Protein AF-A0A161I4M8-F1 (afdb_monomer_lite)

InterPro domains:
  IPR008414 Hemolysin BL-binding component [PF05791] (10-187)
  IPR052785 Enterotoxin complex component [PTHR38443] (1-274)

Foldseek 3Di:
DDDPVPDPDFPVVLVLQLVLLLLLLLQLLLQLLCQLVQFDQQDCVPPDLPPPVCLSVLLNVLSVLLNVLSVCVVPPLVVLSVVLVVLVVVLVVLCVVCVVVCVVCVVVVPPPSVVVSVVVSLVSLVVSLVSLVVSLVSLVVSLVSLVVSLVSLVVSLVSLLVSLVVVVFPQPVLLVLLLVQQVQSSSSPPPDPCRCVVSVFDWDFDDAPPSRTHTHGPVCCVVSVVSRVVSNDDDDPSNSSSSSSSSSSSSSVSNSVSSVVSSVSSVVSSVRSD

Organism: NCBI:txid64104

pLDDT: mean 93.23, std 7.7, range [52.56, 98.88]

Structure (mmCIF, N/CA/C/O backbone):
data_AF-A0A161I4M8-F1
#
_entry.id   AF-A0A161I4M8-F1
#
loop_
_atom_site.group_PDB
_atom_site.id
_atom_site.type_symbol
_atom_site.label_atom_id
_atom_site.label_alt_id
_atom_site.label_comp_id
_atom_site.label_asym_id
_atom_site.label_entity_id
_atom_site.label_seq_id
_atom_site.pdbx_PDB_ins_code
_atom_site.Cartn_x
_atom_site.Cartn_y
_atom_site.Cartn_z
_atom_site.occupancy
_atom_site.B_iso_or_equiv
_atom_site.auth_seq_id
_atom_site.auth_comp_id
_atom_site.auth_asym_id
_atom_site.auth_atom_id
_atom_site.pdbx_PDB_model_num
ATOM 1 N N . THR A 1 1 ? 27.946 17.865 -31.540 1.00 61.41 1 THR A N 1
ATOM 2 C CA . THR A 1 1 ? 27.955 18.188 -30.096 1.00 61.41 1 THR A CA 1
ATOM 3 C C . THR A 1 1 ? 27.104 17.161 -29.391 1.00 61.41 1 THR A C 1
ATOM 5 O O . THR A 1 1 ? 26.029 16.874 -29.893 1.00 61.41 1 THR A O 1
ATOM 8 N N . ASN A 1 2 ? 27.576 16.584 -28.285 1.00 75.19 2 ASN A N 1
ATOM 9 C CA . ASN A 1 2 ? 26.714 15.779 -27.420 1.00 75.19 2 ASN A CA 1
ATOM 10 C C . ASN A 1 2 ? 25.778 16.748 -26.674 1.00 75.19 2 ASN A C 1
ATOM 12 O O . ASN A 1 2 ? 26.267 17.589 -25.919 1.00 75.19 2 ASN A O 1
ATOM 16 N N . ASN A 1 3 ? 24.482 16.714 -26.985 1.00 81.50 3 ASN A N 1
ATOM 17 C CA . ASN A 1 3 ? 23.455 17.593 -26.424 1.00 81.50 3 ASN A CA 1
ATOM 18 C C . ASN A 1 3 ? 22.392 16.742 -25.710 1.00 81.50 3 ASN A C 1
ATOM 20 O O . ASN A 1 3 ? 22.175 15.593 -26.087 1.00 81.50 3 ASN A O 1
ATOM 24 N N . GLY A 1 4 ? 21.717 17.311 -24.708 1.00 75.75 4 GLY A N 1
ATOM 25 C CA . GLY A 1 4 ? 20.724 16.610 -23.886 1.00 75.75 4 GLY A CA 1
ATOM 26 C C . GLY A 1 4 ? 19.596 15.952 -24.689 1.00 75.75 4 GLY A C 1
ATOM 27 O O . GLY A 1 4 ? 19.142 14.881 -24.309 1.00 75.75 4 GLY A O 1
ATOM 28 N N . ASP A 1 5 ? 19.216 16.532 -25.832 1.00 81.12 5 ASP A N 1
ATOM 29 C CA . ASP A 1 5 ? 18.130 16.030 -26.692 1.00 81.12 5 ASP A CA 1
ATOM 30 C C . ASP A 1 5 ? 18.484 14.746 -27.464 1.00 81.12 5 ASP A C 1
ATOM 32 O O . ASP A 1 5 ? 17.610 14.099 -28.034 1.00 81.12 5 ASP A O 1
ATOM 36 N N . THR A 1 6 ? 19.769 14.381 -27.516 1.00 88.75 6 THR A N 1
ATOM 37 C CA . THR A 1 6 ? 20.265 13.167 -28.185 1.00 88.75 6 THR A CA 1
ATOM 38 C C . THR A 1 6 ? 21.076 12.287 -27.237 1.00 88.75 6 THR A C 1
ATOM 40 O O . THR A 1 6 ? 21.867 11.458 -27.688 1.00 88.75 6 THR A O 1
ATOM 43 N N . ALA A 1 7 ? 20.959 12.510 -25.928 1.00 90.56 7 ALA A N 1
ATOM 44 C CA . ALA A 1 7 ? 21.636 11.684 -24.946 1.00 90.56 7 ALA A CA 1
ATOM 45 C C . ALA A 1 7 ? 21.027 10.274 -24.955 1.00 90.56 7 ALA A C 1
ATOM 47 O O . ALA A 1 7 ? 19.811 10.116 -24.909 1.00 90.56 7 ALA A O 1
ATOM 48 N N . LEU A 1 8 ? 21.879 9.247 -24.973 1.00 91.00 8 LEU A N 1
ATOM 49 C CA . LEU A 1 8 ? 21.453 7.849 -24.801 1.00 91.00 8 LEU A CA 1
ATOM 50 C C . LEU A 1 8 ? 21.192 7.498 -23.326 1.00 91.00 8 LEU A C 1
ATOM 52 O O . LEU A 1 8 ? 20.726 6.407 -23.010 1.00 91.00 8 LEU A O 1
ATOM 56 N N . SER A 1 9 ? 21.518 8.419 -22.416 1.00 92.56 9 SER A N 1
ATOM 57 C CA . SER A 1 9 ? 21.366 8.257 -20.975 1.00 92.56 9 SER A CA 1
ATOM 58 C C . SER A 1 9 ? 20.057 8.860 -20.483 1.00 92.56 9 SER A C 1
ATOM 60 O O . SER A 1 9 ? 19.649 9.941 -20.908 1.00 92.56 9 SER A O 1
ATOM 62 N N . ALA A 1 10 ? 19.450 8.199 -19.501 1.00 93.75 10 ALA A N 1
ATOM 63 C CA . ALA A 1 10 ? 18.342 8.772 -18.758 1.00 93.75 10 ALA A CA 1
ATOM 64 C C . ALA A 1 10 ? 18.798 9.919 -17.838 1.00 93.75 10 ALA A C 1
ATOM 66 O O . ALA A 1 10 ? 19.984 10.073 -17.532 1.00 93.75 10 ALA A O 1
ATOM 67 N N . ASN A 1 11 ? 17.846 10.693 -17.309 1.00 94.25 11 ASN A N 1
ATOM 68 C CA . ASN A 1 11 ? 18.137 11.575 -16.182 1.00 94.25 11 ASN A CA 1
ATOM 69 C C . ASN A 1 11 ? 18.318 10.734 -14.906 1.00 94.25 11 ASN A C 1
ATOM 71 O O . ASN A 1 11 ? 17.355 10.445 -14.190 1.00 94.25 11 ASN A O 1
ATOM 75 N N . GLU A 1 12 ? 19.560 10.336 -14.636 1.00 93.38 12 GLU A N 1
ATOM 76 C CA . GLU A 1 12 ? 19.915 9.426 -13.542 1.00 93.38 12 GLU A CA 1
ATOM 77 C C . GLU A 1 12 ? 19.394 9.911 -12.182 1.00 93.38 12 GLU A C 1
ATOM 79 O O . GLU A 1 12 ? 18.791 9.140 -11.436 1.00 93.38 12 GLU A O 1
ATOM 84 N N . ALA A 1 13 ? 19.567 11.199 -11.869 1.00 91.88 13 ALA A N 1
ATOM 85 C CA . ALA A 1 13 ? 19.166 11.761 -10.582 1.00 91.88 13 ALA A CA 1
ATOM 86 C C . ALA A 1 13 ? 17.653 11.631 -10.347 1.00 91.88 13 ALA A C 1
ATOM 88 O O . ALA A 1 13 ? 17.227 11.147 -9.296 1.00 91.88 13 ALA A O 1
ATOM 89 N N . LYS A 1 14 ? 16.840 12.008 -11.342 1.00 92.25 14 LYS A N 1
ATOM 90 C CA . LYS A 1 14 ? 15.378 11.922 -11.237 1.00 92.25 14 LYS A CA 1
ATOM 91 C C . LYS A 1 14 ? 14.875 10.479 -11.271 1.00 92.25 14 LYS A C 1
ATOM 93 O O . LYS A 1 14 ? 13.951 10.146 -10.533 1.00 92.25 14 LYS A O 1
ATOM 98 N N . MET A 1 15 ? 15.495 9.605 -12.067 1.00 93.38 15 MET A N 1
ATOM 99 C CA . MET A 1 15 ? 15.157 8.176 -12.069 1.00 93.38 15 MET A CA 1
ATOM 100 C C . MET A 1 15 ? 15.466 7.521 -10.725 1.00 93.38 15 MET A C 1
ATOM 102 O O . MET A 1 15 ? 14.629 6.804 -10.179 1.00 93.38 15 MET A O 1
ATOM 106 N N . LYS A 1 16 ? 16.628 7.818 -10.138 1.00 91.81 16 LYS A N 1
ATOM 107 C CA . LYS A 1 16 ? 17.004 7.332 -8.809 1.00 91.81 16 LYS A CA 1
ATOM 108 C C . LYS A 1 16 ? 16.022 7.796 -7.735 1.00 91.81 16 LYS A C 1
ATOM 110 O O . LYS A 1 16 ? 15.623 6.990 -6.897 1.00 91.81 16 LYS A O 1
ATOM 115 N N . GLU A 1 17 ? 15.597 9.058 -7.777 1.00 90.38 17 GLU A N 1
ATOM 116 C CA . GLU A 1 17 ? 14.573 9.585 -6.870 1.00 90.38 17 GLU A CA 1
ATOM 117 C C . GLU A 1 17 ? 13.230 8.853 -7.041 1.00 90.38 17 GLU A C 1
ATOM 119 O O . GLU A 1 17 ? 12.621 8.432 -6.054 1.00 90.38 17 GLU A O 1
ATOM 124 N N . ALA A 1 18 ? 12.782 8.640 -8.283 1.00 91.69 18 ALA A N 1
ATOM 125 C CA . ALA A 1 18 ? 11.544 7.915 -8.570 1.00 91.69 18 ALA A CA 1
ATOM 126 C C . ALA A 1 18 ? 11.592 6.469 -8.041 1.00 91.69 18 ALA A C 1
ATOM 128 O O . ALA A 1 18 ? 10.632 6.003 -7.426 1.00 91.69 18 ALA A O 1
ATOM 129 N N . LEU A 1 19 ? 12.726 5.778 -8.200 1.00 92.06 19 LEU A N 1
ATOM 130 C CA . LEU A 1 19 ? 12.939 4.424 -7.677 1.00 92.06 19 LEU A CA 1
ATOM 131 C C . LEU A 1 19 ? 12.931 4.378 -6.141 1.00 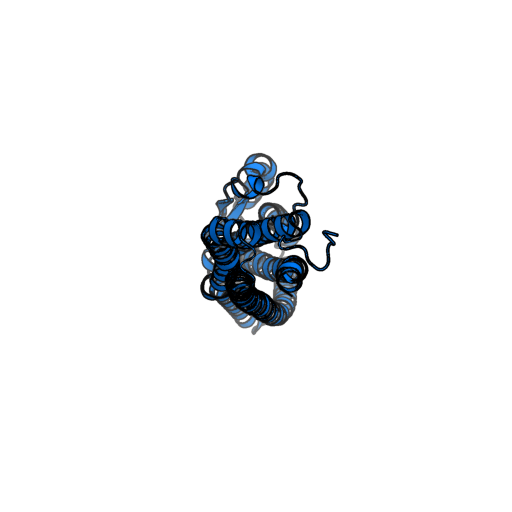92.06 19 LEU A C 1
ATOM 133 O O . LEU A 1 19 ? 12.355 3.466 -5.545 1.00 92.06 19 LEU A O 1
ATOM 137 N N . GLN A 1 20 ? 13.534 5.367 -5.479 1.00 89.88 20 GLN A N 1
ATOM 138 C CA . GLN A 1 20 ? 13.499 5.472 -4.016 1.00 89.88 20 GLN A CA 1
ATOM 139 C C . GLN A 1 20 ? 12.064 5.657 -3.509 1.00 89.88 20 GLN A C 1
ATOM 141 O O . GLN A 1 20 ? 11.637 4.952 -2.589 1.00 89.88 20 GLN A O 1
ATOM 146 N N . LYS A 1 21 ? 11.292 6.542 -4.152 1.00 90.00 21 LYS A N 1
ATOM 147 C CA . LYS A 1 21 ? 9.872 6.753 -3.834 1.00 90.00 21 LYS A CA 1
ATOM 148 C C . LYS A 1 21 ? 9.030 5.505 -4.102 1.00 90.00 21 LYS A C 1
ATOM 150 O O . LYS A 1 21 ? 8.193 5.168 -3.268 1.00 90.00 21 LYS A O 1
ATOM 155 N N . ALA A 1 22 ? 9.297 4.768 -5.184 1.00 91.75 22 ALA A N 1
ATOM 156 C CA . ALA A 1 22 ? 8.648 3.486 -5.472 1.00 91.75 22 ALA A CA 1
ATOM 157 C C . ALA A 1 22 ? 8.846 2.468 -4.335 1.00 91.75 22 ALA A C 1
ATOM 159 O O . ALA A 1 22 ? 7.894 1.813 -3.906 1.00 91.75 22 ALA A O 1
ATOM 160 N N . GLY A 1 23 ? 10.070 2.365 -3.805 1.00 90.62 23 GLY A N 1
ATOM 161 C CA . GLY A 1 23 ? 10.382 1.485 -2.676 1.00 90.62 23 GLY A CA 1
ATOM 162 C C . GLY A 1 23 ? 9.649 1.885 -1.391 1.00 90.62 23 GLY A C 1
ATOM 163 O O . GLY A 1 23 ? 9.009 1.047 -0.751 1.00 90.62 23 GLY A O 1
ATOM 164 N N . LEU A 1 24 ? 9.691 3.173 -1.030 1.00 89.94 24 LEU A N 1
ATOM 165 C CA . LEU A 1 24 ? 8.976 3.733 0.130 1.00 89.94 24 LEU A CA 1
ATOM 166 C C . LEU A 1 24 ? 7.465 3.495 0.053 1.00 89.94 24 LEU A C 1
ATOM 168 O O . LEU A 1 24 ? 6.840 3.080 1.038 1.00 89.94 24 LEU A O 1
ATOM 172 N N . PHE A 1 25 ? 6.899 3.712 -1.130 1.00 92.81 25 PHE A N 1
ATOM 173 C CA . PHE A 1 25 ? 5.508 3.430 -1.441 1.00 92.81 25 PHE A CA 1
ATOM 174 C C . PHE A 1 25 ? 5.174 1.951 -1.227 1.00 92.81 25 PHE A C 1
ATOM 176 O O . PHE A 1 25 ? 4.320 1.634 -0.397 1.00 92.81 25 PHE A O 1
ATOM 183 N N . ALA A 1 26 ? 5.895 1.039 -1.885 1.00 94.50 26 ALA A N 1
ATOM 184 C CA . ALA A 1 26 ? 5.629 -0.395 -1.793 1.00 94.50 26 ALA A CA 1
ATOM 185 C C . ALA A 1 26 ? 5.732 -0.921 -0.353 1.00 94.50 26 ALA A C 1
ATOM 187 O O . ALA A 1 26 ? 4.909 -1.727 0.085 1.00 94.50 26 ALA A O 1
ATOM 188 N N . LYS A 1 27 ? 6.713 -0.432 0.416 1.00 93.06 27 LYS A N 1
ATOM 189 C CA . LYS A 1 27 ? 6.878 -0.792 1.828 1.00 93.06 27 LYS A CA 1
ATOM 190 C C . LYS A 1 27 ? 5.694 -0.351 2.688 1.00 93.06 27 LYS A C 1
ATOM 192 O O . LYS A 1 27 ? 5.213 -1.147 3.494 1.00 93.06 27 LYS A O 1
ATOM 197 N N . SER A 1 28 ? 5.220 0.881 2.502 1.00 93.19 28 SER A N 1
ATOM 198 C CA . SER A 1 28 ? 4.059 1.409 3.232 1.00 93.19 28 SER A CA 1
ATOM 199 C C . SER A 1 28 ? 2.795 0.621 2.878 1.00 93.19 28 SER A C 1
ATOM 201 O O . SER A 1 28 ? 2.108 0.116 3.762 1.00 93.19 28 SER A O 1
ATOM 203 N N . MET A 1 29 ? 2.544 0.410 1.582 1.00 96.75 29 MET A N 1
ATOM 204 C CA . MET A 1 29 ? 1.377 -0.334 1.096 1.00 96.75 29 MET A CA 1
ATOM 205 C C . MET A 1 29 ? 1.338 -1.779 1.606 1.00 96.75 29 MET A C 1
ATOM 207 O O . MET A 1 29 ? 0.281 -2.260 2.007 1.00 96.75 29 MET A O 1
ATOM 211 N N . ASN A 1 30 ? 2.488 -2.460 1.672 1.00 96.19 30 ASN A N 1
ATOM 212 C CA . ASN A 1 30 ? 2.570 -3.806 2.244 1.00 96.19 30 ASN A CA 1
ATOM 213 C C . ASN A 1 30 ? 2.227 -3.825 3.742 1.00 96.19 30 ASN A C 1
ATOM 215 O O . ASN A 1 30 ? 1.576 -4.761 4.204 1.00 96.19 30 ASN A O 1
ATOM 219 N N . ALA A 1 31 ? 2.637 -2.805 4.503 1.00 95.81 31 ALA A N 1
ATOM 220 C CA . ALA A 1 31 ? 2.296 -2.693 5.920 1.00 95.81 31 ALA A CA 1
ATOM 221 C C . ALA A 1 31 ? 0.788 -2.492 6.119 1.00 95.81 31 ALA A C 1
ATOM 223 O O . ALA A 1 31 ? 0.174 -3.185 6.935 1.00 95.81 31 ALA A O 1
ATOM 224 N N . TYR A 1 32 ? 0.188 -1.591 5.337 1.00 97.69 32 TYR A N 1
ATOM 225 C CA . TYR A 1 32 ? -1.248 -1.328 5.377 1.00 97.69 32 TYR A CA 1
ATOM 226 C C . TYR A 1 32 ? -2.063 -2.554 4.959 1.00 97.69 32 TYR A C 1
ATOM 228 O O . TYR A 1 32 ? -2.991 -2.942 5.671 1.00 97.69 32 TYR A O 1
ATOM 236 N N . SER A 1 33 ? -1.670 -3.221 3.866 1.00 98.50 33 SER A N 1
ATOM 237 C CA . SER A 1 33 ? -2.314 -4.455 3.406 1.00 98.50 33 SER A CA 1
ATOM 238 C C . SER A 1 33 ? -2.258 -5.550 4.471 1.00 98.50 33 SER A C 1
ATOM 240 O O . SER A 1 33 ? -3.284 -6.129 4.836 1.00 98.50 33 SER A O 1
ATOM 242 N N . TYR A 1 34 ? -1.072 -5.775 5.051 1.00 97.88 34 TYR A N 1
ATOM 243 C CA . TYR A 1 34 ? -0.886 -6.751 6.120 1.00 97.88 34 TYR A CA 1
ATOM 244 C C . TYR A 1 34 ? -1.846 -6.497 7.287 1.00 97.88 34 TYR A C 1
ATOM 246 O O . TYR A 1 34 ? -2.519 -7.422 7.742 1.00 97.88 34 TYR A O 1
ATOM 254 N N . MET A 1 35 ? -1.956 -5.249 7.748 1.00 97.94 35 MET A N 1
ATOM 255 C CA . MET A 1 35 ? -2.862 -4.905 8.843 1.00 97.94 35 MET A CA 1
ATOM 256 C C . MET A 1 35 ? -4.335 -5.063 8.454 1.00 97.94 35 MET A C 1
ATOM 258 O O . MET A 1 35 ? -5.096 -5.615 9.244 1.00 97.94 35 MET A O 1
ATOM 262 N N . LEU A 1 36 ? -4.755 -4.654 7.257 1.00 98.56 36 LEU A N 1
ATOM 263 C CA . LEU A 1 36 ? -6.143 -4.823 6.808 1.00 98.56 36 LEU A CA 1
ATOM 264 C C . LEU A 1 36 ? -6.565 -6.297 6.757 1.00 98.56 36 LEU A C 1
ATOM 266 O O . LEU A 1 36 ? -7.672 -6.645 7.172 1.00 98.56 36 LEU A O 1
ATOM 270 N N . ILE A 1 37 ? -5.669 -7.166 6.286 1.00 98.25 37 ILE A N 1
ATOM 271 C CA . ILE A 1 37 ? -5.926 -8.603 6.143 1.00 98.25 37 ILE A CA 1
ATOM 272 C C . ILE A 1 37 ? -5.868 -9.327 7.493 1.00 98.25 37 ILE A C 1
ATOM 274 O O . ILE A 1 37 ? -6.642 -10.254 7.723 1.00 98.25 37 ILE A O 1
ATOM 278 N N . LYS A 1 38 ? -4.938 -8.951 8.379 1.00 97.56 38 LYS A N 1
ATOM 279 C CA . LYS A 1 38 ? -4.678 -9.688 9.627 1.00 97.56 38 LYS A CA 1
ATOM 280 C C . LYS A 1 38 ? -5.507 -9.237 10.819 1.00 97.56 38 LYS A C 1
ATOM 282 O O . LYS A 1 38 ? -5.587 -9.988 11.788 1.00 97.56 38 LYS A O 1
ATOM 287 N N . ASN A 1 39 ? -6.090 -8.042 10.779 1.00 98.12 39 ASN A N 1
ATOM 288 C CA . ASN A 1 39 ? -6.930 -7.579 11.876 1.00 98.12 39 ASN A CA 1
ATOM 289 C C . ASN A 1 39 ? -8.293 -8.290 11.905 1.00 98.12 39 ASN A C 1
ATOM 291 O O . ASN A 1 39 ? -8.797 -8.664 10.841 1.00 98.12 39 ASN A O 1
ATOM 295 N N . PRO A 1 40 ? -8.899 -8.451 13.098 1.00 97.88 40 PRO A N 1
ATOM 296 C CA . PRO A 1 40 ? -10.163 -9.161 13.275 1.00 97.88 40 PRO A CA 1
ATOM 297 C C . PRO A 1 40 ? -11.310 -8.585 12.450 1.00 97.88 40 PRO A C 1
ATOM 299 O O . PRO A 1 40 ? -11.330 -7.394 12.133 1.00 97.88 40 PRO A O 1
ATOM 302 N N . ASP A 1 41 ? -12.301 -9.424 12.159 1.00 98.06 41 ASP A N 1
ATOM 303 C CA . ASP A 1 41 ? -13.588 -8.960 11.645 1.00 98.06 41 ASP A CA 1
ATOM 304 C C . ASP A 1 41 ? -14.267 -8.079 12.689 1.00 98.06 41 ASP A C 1
ATOM 306 O O . ASP A 1 41 ? -14.280 -8.395 13.883 1.00 98.06 41 ASP A O 1
ATOM 310 N N . VAL A 1 42 ? -14.831 -6.962 12.241 1.00 96.94 42 VAL A N 1
ATOM 311 C CA . VAL A 1 42 ? -15.608 -6.101 13.124 1.00 96.94 42 VAL A CA 1
ATOM 312 C C . VAL A 1 42 ? -16.843 -6.866 13.617 1.00 96.94 42 VAL A C 1
ATOM 314 O O . VAL A 1 42 ? -17.562 -7.484 12.830 1.00 96.94 42 VAL A O 1
ATOM 317 N N . ASN A 1 43 ? -17.095 -6.833 14.925 1.00 94.75 43 ASN A N 1
ATOM 318 C CA . ASN A 1 43 ? -18.236 -7.509 15.536 1.00 94.75 43 ASN A CA 1
ATOM 319 C C . ASN A 1 43 ? -19.010 -6.535 16.431 1.00 94.75 43 ASN A C 1
ATOM 321 O O . ASN A 1 43 ? -18.440 -5.920 17.328 1.00 94.75 43 ASN A O 1
ATOM 325 N N . PHE A 1 44 ? -20.313 -6.420 16.177 1.00 95.94 44 PHE A N 1
ATOM 326 C CA . PHE A 1 44 ? -21.233 -5.549 16.908 1.00 95.94 44 PHE A CA 1
ATOM 327 C C . PHE A 1 44 ? -22.057 -6.282 17.978 1.00 95.94 44 PHE A C 1
ATOM 329 O O . PHE A 1 44 ? -22.987 -5.711 18.549 1.00 95.94 44 PHE A O 1
ATOM 336 N N . GLU A 1 45 ? -21.738 -7.542 18.268 1.00 91.12 45 GLU A N 1
ATOM 337 C CA . GLU A 1 45 ? -22.364 -8.293 19.351 1.00 91.12 45 GLU A CA 1
ATOM 338 C C . GLU A 1 45 ? -22.187 -7.571 20.698 1.00 91.12 45 GLU A C 1
ATOM 340 O O . GLU A 1 45 ? -21.087 -7.174 21.079 1.00 91.12 45 GLU A O 1
ATOM 345 N N . GLY A 1 46 ? -23.298 -7.355 21.408 1.00 88.25 46 GLY A N 1
ATOM 346 C CA . GLY A 1 46 ? -23.310 -6.628 22.681 1.00 88.25 46 GLY A CA 1
ATOM 347 C C . GLY A 1 46 ? -23.135 -5.106 22.572 1.00 88.25 46 GLY A C 1
ATOM 348 O O . GLY A 1 46 ? -23.088 -4.439 23.604 1.00 88.25 46 GLY A O 1
ATOM 349 N N . ILE A 1 47 ? -23.069 -4.536 21.362 1.00 93.56 47 ILE A N 1
ATOM 350 C CA . ILE A 1 47 ? -22.931 -3.089 21.149 1.00 93.56 47 ILE A CA 1
ATOM 351 C C . ILE A 1 47 ? -24.302 -2.433 21.014 1.00 93.56 47 ILE A C 1
ATOM 353 O O . ILE A 1 47 ? -25.060 -2.707 20.083 1.00 93.56 47 ILE A O 1
ATOM 357 N N . THR A 1 48 ? -24.603 -1.482 21.894 1.00 93.56 48 THR A N 1
ATOM 358 C CA . THR A 1 48 ? -25.767 -0.608 21.723 1.00 93.56 48 THR A CA 1
ATOM 359 C C . THR A 1 48 ? -25.466 0.438 20.650 1.00 93.56 48 THR A C 1
ATOM 361 O O . THR A 1 48 ? -24.474 1.153 20.740 1.00 93.56 48 THR A O 1
ATOM 364 N N . ILE A 1 49 ? -26.331 0.569 19.643 1.00 95.19 49 ILE A N 1
ATOM 365 C CA . ILE A 1 49 ? -26.126 1.479 18.497 1.00 95.19 49 ILE A CA 1
ATOM 366 C C . ILE A 1 49 ? -27.128 2.655 18.493 1.00 95.19 49 ILE A C 1
ATOM 368 O O . ILE A 1 49 ? -27.284 3.365 17.510 1.00 95.19 49 ILE A O 1
ATOM 372 N N . ASN A 1 50 ? -27.810 2.916 19.614 1.00 91.88 50 ASN A N 1
ATOM 373 C CA . ASN A 1 50 ? -28.665 4.100 19.818 1.00 91.88 50 ASN A CA 1
ATOM 374 C C . ASN A 1 50 ? -29.670 4.382 18.670 1.00 91.88 50 ASN A C 1
ATOM 376 O O . ASN A 1 50 ? -29.935 5.537 18.349 1.00 91.88 50 ASN A O 1
ATOM 380 N N . GLY A 1 51 ? -30.220 3.336 18.039 1.00 91.69 51 GLY A N 1
ATOM 381 C CA . GLY A 1 51 ? -31.207 3.451 16.954 1.00 91.69 51 GLY A CA 1
ATOM 382 C C . GLY A 1 51 ? -30.645 3.484 15.524 1.00 91.69 51 GLY A C 1
ATOM 383 O O . GLY A 1 51 ? -31.425 3.362 14.584 1.00 91.69 51 GLY A O 1
ATOM 384 N N . TYR A 1 52 ? -29.323 3.556 15.331 1.00 96.19 52 TYR A N 1
ATOM 385 C CA . TYR A 1 52 ? -28.671 3.536 14.007 1.00 96.19 52 TYR A CA 1
ATOM 386 C C . TYR A 1 52 ? -28.489 2.105 13.467 1.00 96.19 52 TYR A C 1
ATOM 388 O O . TYR A 1 52 ? -27.376 1.642 13.233 1.00 96.19 52 TYR A O 1
ATOM 396 N N . VAL A 1 53 ? -29.587 1.359 13.339 1.00 95.31 53 VAL A N 1
ATOM 397 C CA . VAL A 1 53 ? -29.589 -0.105 13.115 1.00 95.31 53 VAL A CA 1
ATOM 398 C C . VAL A 1 53 ? -28.850 -0.580 11.858 1.00 95.31 53 VAL A C 1
ATOM 400 O O . VAL A 1 53 ? -28.479 -1.747 11.770 1.00 95.31 53 VAL A O 1
ATOM 403 N N . ASP A 1 54 ? -28.620 0.303 10.892 1.00 97.44 54 ASP A N 1
ATOM 404 C CA . ASP A 1 54 ? -27.907 0.026 9.648 1.00 97.44 54 ASP A CA 1
ATOM 405 C C . ASP A 1 54 ? -26.388 0.255 9.740 1.00 97.44 54 ASP A C 1
ATOM 407 O O . ASP A 1 54 ? -25.635 -0.313 8.945 1.00 97.44 54 ASP A O 1
ATOM 411 N N . LEU A 1 55 ? -25.918 1.027 10.726 1.00 98.31 55 LEU A N 1
ATOM 412 C CA . LEU A 1 55 ? -24.500 1.339 10.920 1.00 98.31 55 LEU A CA 1
ATOM 413 C C . LEU A 1 55 ? -23.602 0.091 11.050 1.00 98.31 55 LEU A C 1
ATOM 415 O O . LEU A 1 55 ? -22.557 0.069 10.396 1.00 98.31 55 LEU A O 1
ATOM 419 N N . PRO A 1 56 ? -23.974 -0.970 11.800 1.00 98.38 56 PRO A N 1
ATOM 420 C CA . PRO A 1 56 ? -23.168 -2.187 11.882 1.00 98.38 56 PRO A CA 1
ATOM 421 C C . PRO A 1 56 ? -22.908 -2.823 10.517 1.00 98.38 56 PRO A C 1
ATOM 423 O O . PRO A 1 56 ? -21.773 -3.167 10.193 1.00 98.38 56 PRO A O 1
ATOM 426 N N . GLY A 1 57 ? -23.952 -2.931 9.688 1.00 98.31 57 GLY A N 1
ATOM 427 C CA . GLY A 1 57 ? -23.847 -3.502 8.347 1.00 98.31 57 GLY A CA 1
ATOM 428 C C . GLY A 1 57 ? -22.948 -2.671 7.434 1.00 98.31 57 GLY A C 1
ATOM 429 O O . GLY A 1 57 ? -22.140 -3.233 6.695 1.00 98.31 57 GLY A O 1
ATOM 430 N N . ARG A 1 58 ? -23.036 -1.338 7.533 1.00 98.62 58 ARG A N 1
ATOM 431 C CA . ARG A 1 58 ? -22.180 -0.416 6.775 1.00 98.62 58 ARG A CA 1
ATOM 432 C C . ARG A 1 58 ? -20.708 -0.557 7.162 1.00 98.62 58 ARG A C 1
ATOM 434 O O . ARG A 1 58 ? -19.894 -0.787 6.283 1.00 98.62 58 ARG A O 1
ATOM 441 N N . ILE A 1 59 ? -20.378 -0.549 8.455 1.00 98.75 59 ILE A N 1
ATOM 442 C CA . ILE A 1 59 ? -18.988 -0.689 8.932 1.00 98.75 59 ILE A CA 1
ATOM 443 C C . ILE A 1 59 ? -18.391 -2.061 8.570 1.00 98.75 59 ILE A C 1
ATOM 445 O O . ILE A 1 59 ? -17.224 -2.151 8.186 1.00 98.75 59 ILE A O 1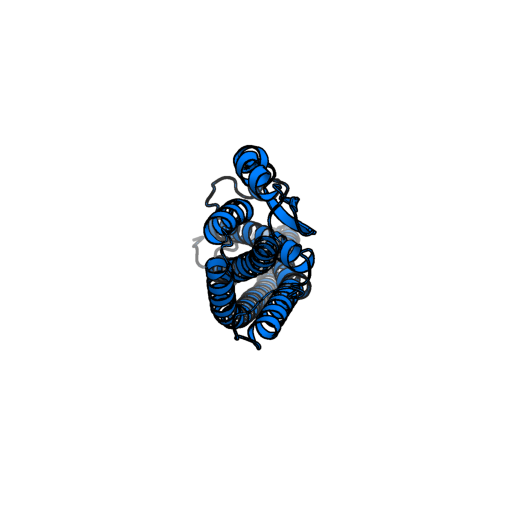
ATOM 449 N N . VAL A 1 60 ? -19.180 -3.141 8.651 1.00 98.69 60 VAL A N 1
ATOM 450 C CA . VAL A 1 60 ? -18.754 -4.470 8.172 1.00 98.69 60 VAL A CA 1
ATOM 451 C C . VAL A 1 60 ? -18.426 -4.424 6.678 1.00 98.69 60 VAL A C 1
ATOM 453 O O . VAL A 1 60 ? -17.427 -5.001 6.245 1.00 98.69 60 VAL A O 1
ATOM 456 N N . GLN A 1 61 ? -19.254 -3.748 5.879 1.00 98.75 61 GLN A N 1
ATOM 457 C CA . GLN A 1 61 ? -19.011 -3.605 4.448 1.00 98.75 61 GLN A CA 1
ATOM 458 C C . GLN A 1 61 ? -17.794 -2.721 4.158 1.00 98.75 61 GLN A C 1
ATOM 460 O O . GLN A 1 61 ? -16.984 -3.085 3.310 1.00 98.75 61 GLN A O 1
ATOM 465 N N . ASP A 1 62 ? -17.607 -1.634 4.904 1.00 98.88 62 ASP A N 1
ATOM 466 C CA . ASP A 1 62 ? -16.441 -0.760 4.791 1.00 98.88 62 ASP A CA 1
ATOM 467 C C . ASP A 1 62 ? -15.137 -1.544 5.027 1.00 98.88 62 ASP A C 1
ATOM 469 O O . ASP A 1 62 ? -14.183 -1.440 4.251 1.00 98.88 62 ASP A O 1
ATOM 473 N N . GLN A 1 63 ? -15.106 -2.412 6.047 1.00 98.75 63 GLN A N 1
ATOM 474 C CA . GLN A 1 63 ? -13.958 -3.285 6.307 1.00 98.75 63 GLN A CA 1
ATOM 475 C C . GLN A 1 63 ? -13.719 -4.288 5.165 1.00 98.75 63 GLN A C 1
ATOM 477 O O . GLN A 1 63 ? -12.571 -4.532 4.781 1.00 98.75 63 GLN A O 1
ATOM 482 N N . LYS A 1 64 ? -14.785 -4.876 4.607 1.00 98.81 64 LYS A N 1
ATOM 483 C CA . LYS A 1 64 ? -14.683 -5.788 3.454 1.00 98.81 64 LYS A CA 1
ATOM 484 C C . LYS A 1 64 ? -14.130 -5.075 2.222 1.00 98.81 64 LYS A C 1
ATOM 486 O O . LYS A 1 64 ? -13.235 -5.621 1.579 1.00 98.81 64 LYS A O 1
ATOM 491 N N . ASN A 1 65 ? -14.605 -3.864 1.935 1.00 98.81 65 ASN A N 1
ATOM 492 C CA . ASN A 1 65 ? -14.106 -3.042 0.833 1.00 98.81 65 ASN A CA 1
ATOM 493 C C . ASN A 1 65 ? -12.617 -2.732 1.033 1.00 98.81 65 ASN A C 1
ATOM 495 O O . ASN A 1 65 ? -11.807 -2.992 0.145 1.00 98.81 65 ASN A O 1
ATOM 499 N N . ALA A 1 66 ? -12.222 -2.294 2.233 1.00 98.75 66 ALA A N 1
ATOM 500 C CA . ALA A 1 66 ? -10.823 -2.017 2.556 1.00 98.75 66 ALA A CA 1
ATOM 501 C C . ALA A 1 66 ? -9.907 -3.239 2.337 1.00 98.75 66 ALA A C 1
ATOM 503 O O . ALA A 1 66 ? -8.827 -3.119 1.758 1.00 98.75 66 ALA A O 1
ATOM 504 N N . ARG A 1 67 ? -10.349 -4.439 2.734 1.00 98.81 67 ARG A N 1
ATOM 505 C CA . ARG A 1 67 ? -9.609 -5.687 2.477 1.00 98.81 67 ARG A CA 1
ATOM 506 C C . ARG A 1 67 ? -9.549 -6.054 0.997 1.00 98.81 67 ARG A C 1
ATOM 508 O O . ARG A 1 67 ? -8.510 -6.524 0.542 1.00 98.81 67 ARG A O 1
ATOM 515 N N . ALA A 1 68 ? -10.617 -5.834 0.236 1.00 98.75 68 ALA A N 1
ATOM 516 C CA . ALA A 1 68 ? -10.607 -6.070 -1.207 1.00 98.75 68 ALA A CA 1
ATOM 517 C C . ALA A 1 68 ? -9.585 -5.163 -1.921 1.00 98.75 68 ALA A C 1
ATOM 519 O O . ALA A 1 68 ? -8.850 -5.620 -2.801 1.00 98.75 68 ALA A O 1
ATOM 520 N N . HIS A 1 69 ? -9.461 -3.908 -1.485 1.00 98.75 69 HIS A N 1
ATOM 521 C CA . HIS A 1 69 ? -8.444 -2.978 -1.986 1.00 98.75 69 HIS A CA 1
ATOM 522 C C . HIS A 1 69 ? -7.021 -3.413 -1.629 1.00 98.75 69 HIS A C 1
ATOM 524 O O . HIS A 1 69 ? -6.136 -3.381 -2.483 1.00 98.75 69 HIS A O 1
ATOM 530 N N . ALA A 1 70 ? -6.805 -3.900 -0.405 1.00 98.62 70 ALA A N 1
ATOM 531 C CA . ALA A 1 70 ? -5.536 -4.493 0.022 1.00 98.62 70 ALA A CA 1
ATOM 532 C C . ALA A 1 70 ? -5.130 -5.699 -0.849 1.00 98.62 70 ALA A C 1
ATOM 534 O O . ALA A 1 70 ? -3.992 -5.792 -1.309 1.00 98.62 70 ALA A O 1
ATOM 535 N N . VAL A 1 71 ? -6.082 -6.582 -1.166 1.00 98.62 71 VAL A N 1
ATOM 536 C CA . VAL A 1 71 ? -5.853 -7.718 -2.074 1.00 98.62 71 VAL A CA 1
ATOM 537 C C . VAL A 1 71 ? -5.550 -7.249 -3.500 1.00 98.62 71 VAL A C 1
ATOM 539 O O . VAL A 1 71 ? -4.673 -7.813 -4.157 1.00 98.62 71 VAL A O 1
ATOM 542 N N . THR A 1 72 ? -6.230 -6.207 -3.982 1.00 98.62 72 THR A N 1
ATOM 543 C CA . THR A 1 72 ? -5.970 -5.614 -5.306 1.00 98.62 72 THR A CA 1
ATOM 544 C C . THR A 1 72 ? -4.552 -5.049 -5.385 1.00 98.62 72 THR A C 1
ATOM 546 O O . THR A 1 72 ? -3.836 -5.311 -6.354 1.00 98.62 72 THR A O 1
ATOM 549 N N . TRP A 1 73 ? -4.098 -4.358 -4.334 1.00 98.50 73 TRP A N 1
ATOM 550 C CA . TRP A 1 73 ? -2.695 -3.972 -4.196 1.00 98.50 73 TRP A CA 1
ATOM 551 C C . TRP A 1 73 ? -1.771 -5.193 -4.289 1.00 98.50 73 TRP A C 1
ATOM 553 O O . TRP A 1 73 ? -0.884 -5.232 -5.141 1.00 98.50 73 TRP A O 1
ATOM 563 N N . ASP A 1 74 ? -1.996 -6.205 -3.450 1.00 98.12 74 ASP A N 1
ATOM 564 C CA . ASP A 1 74 ? -1.067 -7.325 -3.301 1.00 98.12 74 ASP A CA 1
ATOM 565 C C . ASP A 1 74 ? -0.945 -8.218 -4.532 1.00 98.12 74 ASP A C 1
ATOM 567 O O . ASP A 1 74 ? 0.124 -8.790 -4.760 1.00 98.12 74 ASP A O 1
ATOM 571 N N . THR A 1 75 ? -2.023 -8.360 -5.299 1.00 97.44 75 THR A N 1
ATOM 572 C CA . THR A 1 75 ? -2.107 -9.332 -6.398 1.00 97.44 75 THR A CA 1
ATOM 573 C C . THR A 1 75 ? -1.995 -8.704 -7.782 1.00 97.44 75 THR A C 1
ATOM 575 O O . THR A 1 75 ? -1.604 -9.399 -8.718 1.00 97.44 75 THR A O 1
ATOM 578 N N . GLN A 1 76 ? -2.300 -7.410 -7.924 1.00 97.12 76 GLN A N 1
ATOM 579 C CA . GLN A 1 76 ? -2.336 -6.733 -9.224 1.00 97.12 76 GLN A CA 1
ATOM 580 C C . GLN A 1 76 ? -1.348 -5.568 -9.272 1.00 97.12 76 GLN A C 1
ATOM 582 O O . GLN A 1 76 ? -0.339 -5.647 -9.970 1.00 97.12 76 GLN A O 1
ATOM 587 N N . VAL A 1 77 ? -1.581 -4.511 -8.489 1.00 98.19 77 VAL A N 1
ATOM 588 C CA . VAL A 1 77 ? -0.799 -3.264 -8.598 1.00 98.19 77 VAL A CA 1
ATOM 589 C C . VAL A 1 77 ? 0.667 -3.480 -8.222 1.00 98.19 77 VAL A C 1
ATOM 591 O O . VAL A 1 77 ? 1.560 -3.001 -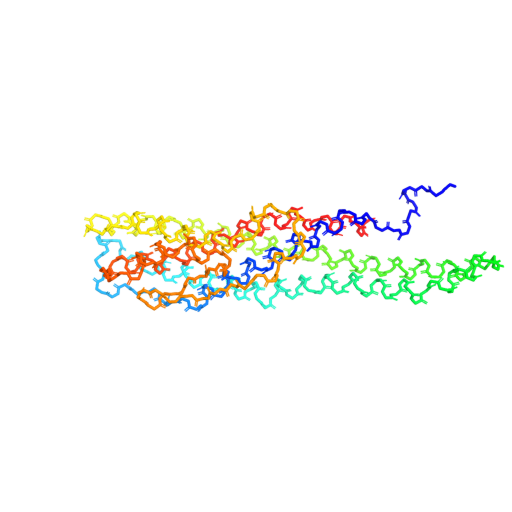8.918 1.00 98.19 77 VAL A O 1
ATOM 594 N N . LYS A 1 78 ? 0.941 -4.261 -7.171 1.00 97.75 78 LYS A N 1
ATOM 595 C CA . LYS A 1 78 ? 2.310 -4.612 -6.775 1.00 97.75 78 LYS A CA 1
ATOM 596 C C . LYS A 1 78 ? 3.048 -5.370 -7.878 1.00 97.75 78 LYS A C 1
ATOM 598 O O . LYS A 1 78 ? 4.229 -5.121 -8.087 1.00 97.75 78 LYS A O 1
ATOM 603 N N . LYS A 1 79 ? 2.361 -6.266 -8.595 1.00 96.94 79 LYS A N 1
ATOM 604 C CA . LYS A 1 79 ? 2.946 -6.973 -9.740 1.00 96.94 79 LYS A CA 1
ATOM 605 C C . LYS A 1 79 ? 3.263 -5.994 -10.869 1.00 96.94 79 LYS A C 1
ATOM 607 O O . LYS A 1 79 ? 4.391 -5.984 -11.335 1.00 96.94 79 LYS A O 1
ATOM 612 N N . GLN A 1 80 ? 2.319 -5.126 -11.231 1.00 97.31 80 GLN A N 1
ATOM 613 C CA . GLN A 1 80 ? 2.536 -4.116 -12.269 1.00 97.31 80 GLN A CA 1
ATOM 614 C C . GLN A 1 80 ? 3.723 -3.196 -11.941 1.00 97.31 80 GLN A C 1
ATOM 616 O O . GLN A 1 80 ? 4.496 -2.864 -12.833 1.00 97.31 80 GLN A O 1
ATOM 621 N N . LEU A 1 81 ? 3.899 -2.819 -10.668 1.00 97.19 81 LEU A N 1
ATOM 622 C CA . LEU A 1 81 ? 5.067 -2.063 -10.216 1.00 97.19 81 LEU A CA 1
ATOM 623 C C . LEU A 1 81 ? 6.366 -2.852 -10.427 1.00 97.19 81 LEU A C 1
ATOM 625 O O . LEU A 1 81 ? 7.327 -2.302 -10.953 1.00 97.19 81 LEU A O 1
ATOM 629 N N . LEU A 1 82 ? 6.400 -4.125 -10.026 1.00 96.19 82 LEU A N 1
ATOM 630 C CA . LEU A 1 82 ? 7.573 -4.981 -10.217 1.00 96.19 82 LEU A CA 1
ATOM 631 C C . LEU A 1 82 ? 7.899 -5.173 -11.701 1.00 96.19 82 LEU A C 1
ATOM 633 O O . LEU A 1 82 ? 9.059 -5.032 -12.065 1.00 96.19 82 LEU A O 1
ATOM 637 N N . ASP A 1 83 ? 6.896 -5.401 -12.549 1.00 95.62 83 ASP A N 1
ATOM 638 C CA . ASP A 1 83 ? 7.073 -5.546 -13.997 1.00 95.62 83 ASP A CA 1
ATOM 639 C C . ASP A 1 83 ? 7.683 -4.264 -14.608 1.00 95.62 83 ASP A C 1
ATOM 641 O O . ASP A 1 83 ? 8.618 -4.336 -15.403 1.00 95.62 83 ASP A O 1
ATOM 645 N N . THR A 1 84 ? 7.234 -3.073 -14.182 1.00 95.81 84 THR A N 1
ATOM 646 C CA . THR A 1 84 ? 7.841 -1.791 -14.597 1.00 95.81 84 THR A CA 1
ATOM 647 C C . THR A 1 84 ? 9.304 -1.666 -14.158 1.00 95.81 84 THR A C 1
ATOM 649 O O . THR A 1 84 ? 10.129 -1.156 -14.913 1.00 95.81 84 THR A O 1
ATOM 652 N N . LEU A 1 85 ? 9.640 -2.110 -12.943 1.00 94.88 85 LEU A N 1
ATOM 653 C CA . LEU A 1 85 ? 11.013 -2.062 -12.430 1.00 94.88 85 LEU A CA 1
ATOM 654 C C . LEU A 1 85 ? 11.925 -3.070 -13.138 1.00 94.88 85 LEU A C 1
ATOM 656 O O . LEU A 1 85 ? 13.072 -2.742 -13.434 1.00 94.88 85 LEU A O 1
ATOM 660 N N . THR A 1 86 ? 11.420 -4.267 -13.435 1.00 94.38 86 THR A N 1
ATOM 661 C CA . THR A 1 86 ? 12.141 -5.283 -14.207 1.00 94.38 86 THR A CA 1
ATOM 662 C C . THR A 1 86 ? 12.473 -4.774 -15.606 1.00 94.38 86 THR A C 1
ATOM 664 O O . THR A 1 86 ? 13.606 -4.944 -16.041 1.00 94.38 86 THR A O 1
ATOM 667 N N . GLY A 1 87 ? 11.565 -4.038 -16.253 1.00 95.44 87 GLY A N 1
ATOM 668 C CA . GLY A 1 87 ? 11.828 -3.436 -17.564 1.00 95.44 87 GLY A CA 1
ATOM 669 C C . GLY A 1 87 ? 13.018 -2.459 -17.595 1.00 95.44 87 GLY A C 1
ATOM 670 O O . GLY A 1 87 ? 13.718 -2.364 -18.603 1.00 95.44 87 GLY A O 1
ATOM 671 N N . ILE A 1 88 ? 13.322 -1.776 -16.480 1.00 95.06 88 ILE A N 1
ATOM 672 C CA . ILE A 1 88 ? 14.538 -0.945 -16.358 1.00 95.06 88 ILE A CA 1
ATOM 673 C C . ILE A 1 88 ? 15.799 -1.823 -16.396 1.00 95.06 88 ILE A C 1
ATOM 675 O O . ILE A 1 88 ? 16.773 -1.469 -17.054 1.00 95.06 88 ILE A O 1
ATOM 679 N N . VAL A 1 89 ? 15.776 -2.966 -15.704 1.00 95.62 89 VAL A N 1
ATOM 680 C CA . VAL A 1 89 ? 16.899 -3.919 -15.655 1.00 95.62 89 VAL A CA 1
ATOM 681 C C . VAL A 1 89 ? 17.087 -4.620 -17.002 1.00 95.62 89 VAL A C 1
ATOM 683 O O . VAL A 1 89 ? 18.214 -4.798 -17.457 1.00 95.62 89 VAL A O 1
ATOM 686 N N . GLU A 1 90 ? 15.991 -4.999 -17.659 1.00 95.75 90 GLU A N 1
ATOM 687 C CA . GLU A 1 90 ? 16.016 -5.628 -18.985 1.00 95.75 90 GLU A CA 1
ATOM 688 C C . GLU A 1 90 ? 16.554 -4.669 -20.055 1.00 95.75 90 GLU A C 1
ATOM 690 O O . GLU A 1 90 ? 17.359 -5.075 -20.897 1.00 95.75 90 GLU A O 1
ATOM 695 N N . TYR A 1 91 ? 16.194 -3.382 -19.982 1.00 96.75 91 TYR A N 1
ATOM 696 C CA . TYR A 1 91 ? 16.763 -2.360 -20.861 1.00 96.75 91 TYR A CA 1
ATOM 697 C C . TYR A 1 91 ? 18.270 -2.187 -20.648 1.00 96.75 91 TYR A C 1
ATOM 699 O O . TYR A 1 91 ? 19.017 -2.188 -21.622 1.00 96.75 91 TYR A O 1
ATOM 707 N N . ASP A 1 92 ? 18.725 -2.081 -19.395 1.00 95.56 92 ASP A N 1
ATOM 708 C CA . ASP A 1 92 ? 20.155 -1.983 -19.060 1.00 95.56 92 ASP A CA 1
ATOM 709 C C . ASP A 1 92 ? 20.940 -3.193 -19.586 1.00 95.56 92 ASP A C 1
ATOM 711 O O . ASP A 1 92 ? 21.953 -3.036 -20.260 1.00 95.56 92 ASP A O 1
ATOM 715 N N . THR A 1 93 ? 20.394 -4.399 -19.403 1.00 95.50 93 THR A N 1
ATOM 716 C CA . THR A 1 93 ? 20.976 -5.643 -19.933 1.00 95.50 93 THR A CA 1
ATOM 717 C C . THR A 1 93 ? 21.074 -5.617 -21.462 1.00 95.50 93 THR A C 1
ATOM 719 O O . THR A 1 93 ? 22.080 -6.032 -22.034 1.00 95.50 93 THR A O 1
ATOM 722 N N . THR A 1 94 ? 20.037 -5.129 -22.145 1.00 94.50 94 THR A N 1
ATOM 723 C CA . THR A 1 94 ? 20.024 -5.026 -23.614 1.00 94.50 94 THR A CA 1
ATOM 724 C C . THR A 1 94 ? 21.031 -3.991 -24.110 1.00 94.50 94 THR A C 1
ATOM 726 O O . THR A 1 94 ? 21.740 -4.235 -25.084 1.00 94.50 94 THR A O 1
ATOM 729 N N . PHE A 1 95 ? 21.131 -2.853 -23.422 1.00 95.81 95 PHE A N 1
ATOM 730 C CA . PHE A 1 95 ? 22.116 -1.822 -23.725 1.00 95.81 95 PHE A CA 1
ATOM 731 C C . PHE A 1 95 ? 23.549 -2.339 -23.555 1.00 95.81 95 PHE A C 1
ATOM 733 O O . PHE A 1 95 ? 24.369 -2.130 -24.446 1.00 95.81 95 PHE A O 1
ATOM 740 N N . ASP A 1 96 ? 23.831 -3.056 -22.465 1.00 96.00 96 ASP A N 1
ATOM 741 C CA . ASP A 1 96 ? 25.142 -3.661 -22.197 1.00 96.00 96 ASP A CA 1
ATOM 742 C C . ASP A 1 96 ? 25.514 -4.695 -23.273 1.00 96.00 96 ASP A C 1
ATOM 744 O O . ASP A 1 96 ? 26.603 -4.646 -23.843 1.00 96.00 96 ASP A O 1
ATOM 748 N N . ASN A 1 97 ? 24.566 -5.553 -23.668 1.00 95.00 97 ASN A N 1
ATOM 749 C CA . ASN A 1 97 ? 24.771 -6.526 -24.747 1.00 95.00 97 ASN A CA 1
ATOM 750 C C . ASN A 1 97 ? 25.107 -5.870 -26.100 1.00 95.00 97 ASN A C 1
ATOM 752 O O . ASN A 1 97 ? 25.874 -6.434 -26.882 1.00 95.00 97 ASN A O 1
ATOM 756 N N . TYR A 1 98 ? 24.541 -4.695 -26.394 1.00 94.50 98 TYR A N 1
ATOM 757 C CA . TYR A 1 98 ? 24.827 -3.960 -27.629 1.00 94.50 98 TYR A CA 1
ATOM 758 C C . TYR A 1 98 ? 26.042 -3.035 -27.540 1.00 94.50 98 TYR A C 1
ATOM 760 O O . TYR A 1 98 ? 26.492 -2.553 -28.581 1.00 94.50 98 TYR A O 1
ATOM 768 N N . TYR A 1 99 ? 26.600 -2.802 -26.352 1.00 94.81 99 TYR A N 1
ATOM 769 C CA . TYR A 1 99 ? 27.624 -1.783 -26.137 1.00 94.81 99 TYR A CA 1
ATOM 770 C C . TYR A 1 99 ? 28.849 -1.970 -27.042 1.00 94.81 99 TYR A C 1
ATOM 772 O O . TYR A 1 99 ? 29.163 -1.078 -27.834 1.00 94.81 99 TYR A O 1
ATOM 780 N N . ASP A 1 100 ? 29.493 -3.140 -26.995 1.00 96.69 100 ASP A N 1
ATOM 781 C CA . ASP A 1 100 ? 30.699 -3.413 -27.791 1.00 96.69 100 ASP A CA 1
ATOM 782 C C . ASP A 1 100 ? 30.406 -3.359 -29.299 1.00 96.69 100 ASP A C 1
ATOM 784 O O . ASP A 1 100 ? 31.171 -2.780 -30.068 1.00 96.69 100 ASP A O 1
ATOM 788 N N . THR A 1 101 ? 29.244 -3.870 -29.717 1.00 95.44 101 THR A N 1
ATOM 789 C CA . THR A 1 101 ? 28.820 -3.853 -31.129 1.00 95.44 101 THR A CA 1
ATOM 790 C C . THR A 1 101 ? 28.610 -2.423 -31.635 1.00 95.44 101 THR A C 1
ATOM 792 O O . THR A 1 101 ? 29.042 -2.080 -32.736 1.00 95.44 101 THR A O 1
ATOM 795 N N . ILE A 1 102 ? 27.987 -1.558 -30.829 1.00 94.50 102 ILE A N 1
ATOM 796 C CA . ILE A 1 102 ? 27.780 -0.141 -31.159 1.00 94.50 102 ILE A CA 1
ATOM 797 C C . ILE A 1 102 ? 29.122 0.602 -31.218 1.00 94.50 102 ILE A C 1
ATOM 799 O O . ILE A 1 102 ? 29.334 1.410 -32.126 1.00 94.50 102 ILE A O 1
ATOM 803 N N . VAL A 1 103 ? 30.040 0.333 -30.284 1.00 96.50 103 VAL A N 1
ATOM 804 C CA . VAL A 1 103 ? 31.385 0.930 -30.275 1.00 96.50 103 VAL A CA 1
ATOM 805 C C . VAL A 1 103 ? 32.170 0.532 -31.528 1.00 96.50 103 VAL A C 1
ATOM 807 O O . VAL A 1 103 ? 32.751 1.398 -32.188 1.00 96.50 103 VAL A O 1
ATOM 810 N N . ASP A 1 104 ? 32.146 -0.745 -31.902 1.00 97.25 104 ASP A N 1
ATOM 811 C CA . ASP A 1 104 ? 32.817 -1.243 -33.104 1.00 97.25 104 ASP A CA 1
ATOM 812 C C . ASP A 1 104 ? 32.218 -0.657 -34.386 1.00 97.25 104 ASP A C 1
ATOM 814 O O . ASP A 1 104 ? 32.961 -0.235 -35.280 1.00 97.25 104 ASP A O 1
ATOM 818 N N . ALA A 1 105 ? 30.890 -0.540 -34.461 1.00 96.81 105 ALA A N 1
ATOM 819 C CA . ALA A 1 105 ? 30.209 0.093 -35.586 1.00 96.81 105 ALA A CA 1
ATOM 820 C C . ALA A 1 105 ? 30.629 1.566 -35.756 1.00 96.81 105 ALA A C 1
ATOM 822 O O . ALA A 1 105 ? 30.923 2.013 -36.866 1.00 96.81 105 ALA A O 1
ATOM 823 N N . ILE A 1 106 ? 30.758 2.315 -34.654 1.00 95.44 106 ILE A N 1
ATOM 824 C CA . ILE A 1 106 ? 31.268 3.697 -34.675 1.00 95.44 106 ILE A CA 1
ATOM 825 C C . ILE A 1 106 ? 32.719 3.740 -35.173 1.00 95.44 106 ILE A C 1
ATOM 827 O O . ILE A 1 106 ? 33.049 4.563 -36.029 1.00 95.44 106 ILE A O 1
ATOM 831 N N . ASN A 1 107 ? 33.584 2.859 -34.662 1.00 97.31 107 ASN A N 1
ATOM 832 C CA . ASN A 1 107 ? 35.010 2.836 -35.005 1.00 97.31 107 ASN A CA 1
ATOM 833 C C . ASN A 1 107 ? 35.269 2.452 -36.469 1.00 97.31 107 ASN A C 1
ATOM 835 O O . ASN A 1 107 ? 36.234 2.922 -37.073 1.00 97.31 107 ASN A O 1
ATOM 839 N N . THR A 1 108 ? 34.419 1.598 -37.036 1.00 97.38 108 THR A N 1
ATOM 840 C CA . THR A 1 108 ? 34.539 1.097 -38.414 1.00 97.38 108 THR A CA 1
ATOM 841 C C . THR A 1 108 ? 33.726 1.901 -39.430 1.00 97.38 108 THR A C 1
ATOM 843 O O . THR A 1 108 ? 33.900 1.713 -40.634 1.00 97.38 108 THR A O 1
ATOM 846 N N . GLY A 1 109 ? 32.885 2.835 -38.973 1.00 97.00 109 GLY A N 1
ATOM 847 C CA . GLY A 1 109 ? 31.999 3.619 -39.834 1.00 97.00 109 GLY A CA 1
ATOM 848 C C . GLY A 1 109 ? 30.800 2.828 -40.368 1.00 97.00 109 GLY A C 1
ATOM 849 O O . GLY A 1 109 ? 30.233 3.210 -41.393 1.00 97.00 109 GLY A O 1
ATOM 850 N N . ASP A 1 110 ? 30.415 1.741 -39.696 1.00 97.50 110 ASP A N 1
ATOM 851 C CA . ASP A 1 110 ? 29.257 0.918 -40.042 1.00 97.50 110 ASP A CA 1
ATOM 852 C C . ASP A 1 110 ? 27.952 1.577 -39.565 1.00 97.50 110 ASP A C 1
ATOM 854 O O . ASP A 1 110 ? 27.468 1.387 -38.446 1.00 97.50 110 ASP A O 1
ATOM 858 N N . GLY A 1 111 ? 27.381 2.403 -40.440 1.00 96.75 111 GLY A N 1
ATOM 859 C CA . GLY A 1 111 ? 26.129 3.103 -40.164 1.00 96.75 111 GLY A CA 1
ATOM 860 C C . GLY A 1 111 ? 24.898 2.195 -40.100 1.00 96.75 111 GLY A C 1
ATOM 861 O O . GLY A 1 111 ? 23.925 2.567 -39.441 1.00 96.75 111 GLY A O 1
ATOM 862 N N . ASP A 1 112 ? 24.922 1.031 -40.756 1.00 97.06 112 ASP A N 1
ATOM 863 C CA . ASP A 1 112 ? 23.774 0.123 -40.797 1.00 97.06 112 ASP A CA 1
ATOM 864 C C . ASP A 1 112 ? 23.628 -0.601 -39.453 1.00 97.06 112 ASP A C 1
ATOM 866 O O . ASP A 1 112 ? 22.553 -0.539 -38.850 1.00 97.06 112 ASP A O 1
ATOM 870 N N . THR A 1 113 ? 24.725 -1.148 -38.917 1.00 95.94 113 THR A N 1
ATOM 871 C CA . THR A 1 113 ? 24.747 -1.768 -37.579 1.00 95.94 113 THR A CA 1
ATOM 872 C C . THR A 1 113 ? 24.391 -0.761 -36.482 1.00 95.94 113 THR A C 1
ATOM 874 O O . THR A 1 113 ? 23.596 -1.058 -35.587 1.00 95.94 113 THR A O 1
ATOM 877 N N . LEU A 1 114 ? 24.909 0.473 -36.566 1.00 95.06 114 LEU A N 1
ATOM 878 C CA . LEU A 1 114 ? 24.559 1.528 -35.608 1.00 95.06 114 LEU A CA 1
ATOM 879 C C . LEU A 1 114 ? 23.055 1.843 -35.637 1.00 95.06 114 LEU A C 1
ATOM 881 O O . LEU A 1 114 ? 22.425 2.013 -34.592 1.00 95.06 114 LEU A O 1
ATOM 885 N N . LYS A 1 115 ? 22.462 1.928 -36.832 1.00 96.25 115 LYS A N 1
ATOM 886 C CA . LYS A 1 115 ? 21.032 2.202 -36.992 1.00 96.25 115 LYS A CA 1
ATOM 887 C C . LYS A 1 115 ? 20.170 1.063 -36.450 1.00 96.25 115 LYS A C 1
ATOM 889 O O . LYS A 1 115 ? 19.136 1.350 -35.844 1.00 96.25 115 LYS A O 1
ATOM 894 N N . GLU A 1 116 ? 20.564 -0.185 -36.679 1.00 95.38 116 GLU A N 1
ATOM 895 C CA . GLU A 1 116 ? 19.870 -1.368 -36.166 1.00 95.38 116 GLU A CA 1
ATOM 896 C C . GLU A 1 116 ? 19.878 -1.383 -34.633 1.00 95.38 116 GLU A C 1
ATOM 898 O O . GLU A 1 116 ? 18.808 -1.318 -34.029 1.00 95.38 116 GLU A O 1
ATOM 903 N N . GLY A 1 117 ? 21.055 -1.287 -34.002 1.00 94.50 117 GLY A N 1
ATOM 904 C CA . GLY A 1 117 ? 21.169 -1.288 -32.538 1.00 94.50 117 GLY A CA 1
ATOM 905 C C . GLY A 1 117 ? 20.370 -0.166 -31.863 1.00 94.50 117 GLY A C 1
ATOM 906 O O . GLY A 1 117 ? 19.658 -0.395 -30.886 1.00 94.50 117 GLY A O 1
ATOM 907 N N . ILE A 1 118 ? 20.398 1.053 -32.417 1.00 95.06 118 ILE A N 1
ATOM 908 C CA . ILE A 1 118 ? 19.583 2.169 -31.901 1.00 95.06 118 ILE A CA 1
ATOM 909 C C . ILE A 1 118 ? 18.079 1.938 -32.128 1.00 95.06 118 ILE A C 1
ATOM 911 O O . ILE A 1 118 ? 17.259 2.350 -31.304 1.00 95.06 118 ILE A O 1
ATOM 915 N N . THR A 1 119 ? 17.688 1.289 -33.228 1.00 95.75 119 THR A N 1
ATOM 916 C CA . THR A 1 119 ? 16.278 0.975 -33.512 1.00 95.75 119 THR A CA 1
ATOM 917 C C . THR A 1 119 ? 15.727 -0.057 -32.532 1.00 95.75 119 THR A C 1
ATOM 919 O O . THR A 1 119 ? 14.598 0.105 -32.058 1.00 95.75 119 THR A O 1
ATOM 922 N N . ASP A 1 120 ? 16.526 -1.057 -32.181 1.00 95.19 120 ASP A N 1
ATOM 923 C CA . ASP A 1 120 ? 16.159 -2.083 -31.208 1.00 95.19 120 ASP A CA 1
ATOM 924 C C . ASP A 1 120 ? 16.038 -1.498 -29.801 1.00 95.19 120 ASP A C 1
ATOM 926 O O . ASP A 1 120 ? 14.993 -1.637 -29.165 1.00 95.19 120 ASP A O 1
ATOM 930 N N . LEU A 1 121 ? 17.035 -0.723 -29.353 1.00 96.19 121 LEU A N 1
ATOM 931 C CA . LEU A 1 121 ? 16.973 -0.018 -28.066 1.00 96.19 121 LEU A CA 1
ATOM 932 C C . LEU A 1 121 ? 15.749 0.901 -27.976 1.00 96.19 121 LEU A C 1
ATOM 934 O O . LEU A 1 121 ? 15.087 0.975 -26.941 1.00 96.19 121 LEU A O 1
ATOM 938 N N . ARG A 1 122 ? 15.389 1.570 -29.077 1.00 96.00 122 ARG A N 1
ATOM 939 C CA . ARG A 1 122 ? 14.171 2.387 -29.139 1.00 96.00 122 ARG A CA 1
ATOM 940 C C . ARG A 1 122 ? 12.896 1.550 -29.003 1.00 96.00 122 ARG A C 1
ATOM 942 O O . ARG A 1 122 ? 11.921 2.038 -28.434 1.00 96.00 122 ARG A O 1
ATOM 949 N N . THR A 1 123 ? 12.878 0.326 -29.519 1.00 96.06 123 THR A N 1
ATOM 950 C CA . THR A 1 123 ? 11.732 -0.586 -29.377 1.00 96.06 123 THR A CA 1
ATOM 951 C C . THR A 1 123 ? 11.535 -0.979 -27.911 1.00 96.06 123 THR A C 1
ATOM 953 O O . THR A 1 123 ? 10.415 -0.901 -27.402 1.00 96.06 123 THR A O 1
ATOM 956 N N . GLU A 1 124 ? 12.621 -1.266 -27.192 1.00 95.50 124 GLU A N 1
ATOM 957 C CA . GLU A 1 124 ? 12.579 -1.531 -25.746 1.00 95.50 124 GLU A CA 1
ATOM 958 C C . GLU A 1 124 ? 12.137 -0.299 -24.936 1.00 95.50 124 GLU A C 1
ATOM 960 O O . GLU A 1 124 ? 11.303 -0.407 -24.033 1.00 95.50 124 GLU A O 1
ATOM 965 N N . ILE A 1 125 ? 12.599 0.905 -25.304 1.00 97.25 125 ILE A N 1
ATOM 966 C CA . ILE A 1 125 ? 12.120 2.170 -24.713 1.00 97.25 125 ILE A CA 1
ATOM 967 C C . ILE A 1 125 ? 10.596 2.303 -24.856 1.00 97.25 125 ILE A C 1
ATOM 969 O O . ILE A 1 125 ? 9.910 2.632 -23.886 1.00 97.25 125 ILE A O 1
ATOM 973 N N . GLN A 1 126 ? 10.040 2.012 -26.036 1.00 96.81 126 GLN A N 1
ATOM 974 C CA . GLN A 1 126 ? 8.592 2.075 -26.275 1.00 96.81 126 GLN A CA 1
ATOM 975 C C . GLN A 1 126 ? 7.820 1.050 -25.435 1.00 96.81 126 GLN A C 1
ATOM 977 O O . GLN A 1 126 ? 6.734 1.345 -24.924 1.00 96.81 126 GLN A O 1
ATOM 982 N N . GLN A 1 127 ? 8.377 -0.148 -25.252 1.00 96.06 127 GLN A N 1
ATOM 983 C CA . GLN A 1 127 ? 7.773 -1.166 -24.400 1.00 96.06 127 GLN A CA 1
ATOM 984 C C . GLN A 1 127 ? 7.776 -0.730 -22.927 1.00 96.06 127 GLN A C 1
ATOM 986 O O . GLN A 1 127 ? 6.744 -0.818 -22.254 1.00 96.06 127 GLN A O 1
ATOM 991 N N . ASN A 1 128 ? 8.883 -0.167 -22.442 1.00 96.50 128 ASN A N 1
ATOM 992 C CA . ASN A 1 128 ? 8.977 0.389 -21.094 1.00 96.50 128 ASN A CA 1
ATOM 993 C C . ASN A 1 128 ? 8.049 1.588 -20.872 1.00 96.50 128 ASN A C 1
ATOM 995 O O . ASN A 1 128 ? 7.419 1.696 -19.814 1.00 96.50 128 ASN A O 1
ATOM 999 N N . GLN A 1 129 ? 7.883 2.444 -21.882 1.00 96.06 129 GLN A N 1
ATOM 1000 C CA . GLN A 1 129 ? 6.912 3.534 -21.862 1.00 96.06 129 GLN A CA 1
ATOM 1001 C C . GLN A 1 129 ? 5.492 2.999 -21.631 1.00 96.06 129 GLN A C 1
ATOM 1003 O O . GLN A 1 129 ? 4.783 3.479 -20.744 1.00 96.06 129 GLN A O 1
ATOM 1008 N N . LYS A 1 130 ? 5.085 1.966 -22.378 1.00 95.88 130 LYS A N 1
ATOM 1009 C CA . LYS A 1 130 ? 3.767 1.330 -22.238 1.00 95.88 130 LYS A CA 1
ATOM 1010 C C . LYS A 1 130 ? 3.569 0.724 -20.849 1.00 95.88 130 LYS A C 1
ATOM 1012 O O . LYS A 1 130 ? 2.516 0.912 -20.238 1.00 95.88 130 LYS A O 1
ATOM 1017 N N . THR A 1 131 ? 4.573 0.022 -20.329 1.00 95.94 131 THR A N 1
ATOM 1018 C CA . THR A 1 131 ? 4.513 -0.579 -18.990 1.00 95.94 131 THR A CA 1
ATOM 1019 C C . THR A 1 131 ? 4.406 0.496 -17.900 1.00 95.94 131 THR A C 1
ATOM 1021 O O . THR A 1 131 ? 3.605 0.354 -16.976 1.00 95.94 131 THR A O 1
ATOM 1024 N N . ALA A 1 132 ? 5.144 1.606 -18.018 1.00 96.06 132 ALA A N 1
ATOM 1025 C CA . ALA A 1 132 ? 5.053 2.731 -17.087 1.00 96.06 132 ALA A CA 1
ATOM 1026 C C . ALA A 1 132 ? 3.685 3.437 -17.151 1.00 96.06 132 ALA A C 1
ATOM 1028 O O . ALA A 1 132 ? 3.104 3.741 -16.111 1.00 96.06 132 ALA A O 1
ATOM 1029 N N . GLN A 1 133 ? 3.125 3.648 -18.345 1.00 96.62 133 GLN A N 1
ATOM 1030 C CA . GLN A 1 133 ? 1.779 4.216 -18.506 1.00 96.62 133 GLN A CA 1
ATOM 1031 C C . GLN A 1 133 ? 0.706 3.323 -17.871 1.00 96.62 133 GLN A C 1
ATOM 1033 O O . GLN A 1 133 ? -0.157 3.815 -17.142 1.00 96.62 133 GLN A O 1
ATOM 1038 N N . ASN A 1 134 ? 0.789 2.007 -18.088 1.00 96.62 134 ASN A N 1
ATOM 1039 C CA . ASN A 1 134 ? -0.127 1.046 -17.477 1.00 96.62 134 ASN A CA 1
ATOM 1040 C C . ASN A 1 134 ? -0.055 1.081 -15.945 1.00 96.62 134 ASN A C 1
ATOM 1042 O O . ASN A 1 134 ? -1.096 1.065 -15.291 1.00 96.62 134 ASN A O 1
ATOM 1046 N N . LEU A 1 135 ? 1.144 1.198 -15.364 1.00 97.31 135 LEU A N 1
ATOM 1047 C CA . LEU A 1 135 ? 1.303 1.364 -13.918 1.00 97.31 135 LEU A CA 1
ATOM 1048 C C . LEU A 1 135 ? 0.541 2.589 -13.394 1.00 97.31 135 LEU A C 1
ATOM 1050 O O . LEU A 1 135 ? -0.194 2.472 -12.414 1.00 97.31 135 LEU A O 1
ATOM 1054 N N . ILE A 1 136 ? 0.661 3.746 -14.052 1.00 97.62 136 ILE A N 1
ATOM 1055 C CA . ILE A 1 136 ? -0.060 4.964 -13.646 1.00 97.62 136 ILE A CA 1
ATOM 1056 C C . ILE A 1 136 ? -1.577 4.779 -13.738 1.00 97.62 136 ILE A C 1
ATOM 1058 O O . ILE A 1 136 ? -2.305 5.210 -12.839 1.00 97.62 136 ILE A O 1
ATOM 1062 N N . VAL A 1 137 ? -2.061 4.099 -14.779 1.00 97.50 137 VAL A N 1
ATOM 1063 C CA . VAL A 1 137 ? -3.487 3.783 -14.938 1.00 97.50 137 VAL A CA 1
ATOM 1064 C C . VAL A 1 137 ? -3.992 2.905 -13.791 1.00 97.50 137 VAL A C 1
ATOM 1066 O O . VAL A 1 137 ? -5.015 3.229 -13.188 1.00 97.50 137 VAL A O 1
ATOM 1069 N N . GLU A 1 138 ? -3.285 1.829 -13.449 1.00 98.12 138 GLU A N 1
ATOM 1070 C CA . GLU A 1 138 ? -3.704 0.914 -12.379 1.00 98.12 138 GLU A CA 1
ATOM 1071 C C . GLU A 1 138 ? -3.625 1.557 -10.985 1.00 98.12 138 GLU A C 1
ATOM 1073 O O . GLU A 1 138 ? -4.533 1.379 -10.170 1.00 98.12 138 GLU A O 1
ATOM 1078 N N . LEU A 1 139 ? -2.603 2.381 -10.725 1.00 98.25 139 LEU A N 1
ATOM 1079 C CA . LEU A 1 139 ? -2.520 3.179 -9.496 1.00 98.25 139 LEU A CA 1
ATOM 1080 C C . LEU A 1 139 ? -3.701 4.152 -9.377 1.00 98.25 139 LEU A C 1
ATOM 1082 O O . LEU A 1 139 ? -4.319 4.244 -8.316 1.00 98.25 139 LEU A O 1
ATOM 1086 N N . THR A 1 140 ? -4.043 4.841 -10.469 1.00 98.12 140 THR A N 1
ATOM 1087 C CA . THR A 1 140 ? -5.156 5.802 -10.516 1.00 98.12 140 THR A CA 1
ATOM 1088 C C . THR A 1 140 ? -6.494 5.113 -10.269 1.00 98.12 140 THR A C 1
ATOM 1090 O O . THR A 1 140 ? -7.271 5.565 -9.430 1.00 98.12 140 THR A O 1
ATOM 1093 N N . LYS A 1 141 ? -6.742 3.972 -10.927 1.00 98.00 141 LYS A N 1
ATOM 1094 C CA . LYS A 1 141 ? -7.959 3.172 -10.715 1.00 98.00 141 LYS A CA 1
ATOM 1095 C C . LYS A 1 141 ? -8.111 2.748 -9.257 1.00 98.00 141 LYS A C 1
ATOM 1097 O O . LYS A 1 141 ? -9.193 2.903 -8.691 1.00 98.00 141 LYS A O 1
ATOM 1102 N N . LEU A 1 142 ? -7.041 2.232 -8.645 1.00 98.38 142 LEU A N 1
ATOM 1103 C CA . LEU A 1 142 ? -7.077 1.813 -7.246 1.00 98.38 142 LEU A CA 1
ATOM 1104 C C . LEU A 1 142 ? -7.313 3.010 -6.314 1.00 98.38 142 LEU A C 1
ATOM 1106 O O . LEU A 1 142 ? -8.152 2.922 -5.420 1.00 98.38 142 LEU A O 1
ATOM 1110 N N . ARG A 1 143 ? -6.630 4.140 -6.540 1.00 98.31 143 ARG A N 1
ATOM 1111 C CA . ARG A 1 143 ? -6.839 5.372 -5.765 1.00 98.31 143 ARG A CA 1
ATOM 1112 C C . ARG A 1 143 ? -8.296 5.817 -5.827 1.00 98.31 143 ARG A C 1
ATOM 1114 O O . ARG A 1 143 ? -8.903 6.051 -4.787 1.00 98.31 143 ARG A O 1
ATOM 1121 N N . ASP A 1 144 ? -8.863 5.911 -7.024 1.00 97.88 144 ASP A N 1
ATOM 1122 C CA . ASP A 1 144 ? -10.213 6.437 -7.222 1.00 97.88 144 ASP A CA 1
ATOM 1123 C C . ASP A 1 144 ? -11.277 5.525 -6.594 1.00 97.88 144 ASP A C 1
ATOM 1125 O O . ASP A 1 144 ? -12.223 6.022 -5.973 1.00 97.88 144 ASP A O 1
ATOM 1129 N N . ALA A 1 145 ? -11.094 4.202 -6.693 1.00 97.44 145 ALA A N 1
ATOM 1130 C CA . ALA A 1 145 ? -11.951 3.219 -6.034 1.00 97.44 145 ALA A CA 1
ATOM 1131 C C . ALA A 1 145 ? -11.891 3.358 -4.503 1.00 97.44 145 ALA A C 1
ATOM 1133 O O . ALA A 1 145 ? -12.925 3.486 -3.847 1.00 97.44 145 ALA A O 1
ATOM 1134 N N . ILE A 1 146 ? -10.681 3.432 -3.938 1.00 98.31 146 ILE A N 1
ATOM 1135 C CA . ILE A 1 146 ? -10.486 3.629 -2.499 1.00 98.31 146 ILE A CA 1
ATOM 1136 C C . ILE A 1 146 ? -11.083 4.967 -2.044 1.00 98.31 146 ILE A C 1
ATOM 1138 O O . ILE A 1 146 ? -11.722 5.032 -0.997 1.00 98.31 146 ILE A O 1
ATOM 1142 N N . GLY A 1 147 ? -10.900 6.047 -2.805 1.00 97.56 147 GLY A N 1
ATOM 1143 C CA . GLY A 1 147 ? -11.326 7.388 -2.405 1.00 97.56 147 GLY A CA 1
ATOM 1144 C C . GLY A 1 147 ? -12.833 7.504 -2.169 1.00 97.56 147 GLY A C 1
ATOM 1145 O O . GLY A 1 147 ? -13.263 8.262 -1.299 1.00 97.56 147 GLY A O 1
ATOM 1146 N N . GLN A 1 148 ? -13.645 6.748 -2.913 1.00 94.25 148 GLN A N 1
ATOM 1147 C CA . GLN A 1 148 ? -15.091 6.677 -2.688 1.00 94.25 148 GLN A CA 1
ATOM 1148 C C . GLN A 1 148 ? -15.418 5.960 -1.374 1.00 94.25 148 GLN A C 1
ATOM 1150 O O . GLN A 1 148 ? -16.150 6.508 -0.547 1.00 94.25 148 GLN A O 1
ATOM 1155 N N . ASP A 1 149 ? -14.815 4.792 -1.154 1.00 97.88 149 ASP A N 1
ATOM 1156 C CA . ASP A 1 149 ? -15.048 3.972 0.035 1.00 97.88 149 ASP A CA 1
ATOM 1157 C C . ASP A 1 149 ? -14.527 4.632 1.319 1.00 97.88 149 ASP A C 1
ATOM 1159 O O . ASP A 1 149 ? -15.201 4.602 2.343 1.00 97.88 149 ASP A O 1
ATOM 1163 N N . VAL A 1 150 ? -13.368 5.300 1.282 1.00 97.62 150 VAL A N 1
ATOM 1164 C CA . VAL A 1 150 ? -12.790 5.977 2.458 1.00 97.62 150 VAL A CA 1
ATOM 1165 C C . VAL A 1 150 ? -13.674 7.122 2.942 1.00 97.62 150 VAL A C 1
ATOM 1167 O O . VAL A 1 150 ? -13.803 7.315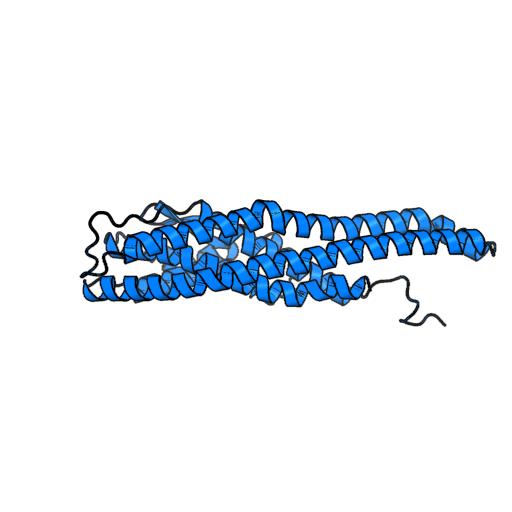 4.149 1.00 97.62 150 VAL A O 1
ATOM 1170 N N . ARG A 1 151 ? -14.316 7.873 2.036 1.00 97.38 151 ARG A N 1
ATOM 1171 C CA . ARG A 1 151 ? -15.252 8.941 2.430 1.00 97.38 151 ARG A CA 1
ATOM 1172 C C . ARG A 1 151 ? -16.486 8.379 3.132 1.00 97.38 151 ARG A C 1
ATOM 1174 O O . ARG A 1 151 ? -16.894 8.922 4.156 1.00 97.38 151 ARG A O 1
ATOM 1181 N N . ALA A 1 152 ? -17.056 7.296 2.601 1.00 97.81 152 ALA A N 1
ATOM 1182 C CA . ALA A 1 152 ? -18.186 6.617 3.230 1.00 97.81 152 ALA A CA 1
ATOM 1183 C C . ALA A 1 152 ? -17.791 6.041 4.599 1.00 97.81 152 ALA A C 1
ATOM 1185 O O . ALA A 1 152 ? -18.464 6.300 5.599 1.00 97.81 152 ALA A O 1
ATOM 1186 N N . PHE A 1 153 ? -16.647 5.356 4.657 1.00 98.62 153 PHE A N 1
ATOM 1187 C CA . PHE A 1 153 ? -16.136 4.762 5.883 1.00 98.62 153 PHE A CA 1
ATOM 1188 C C . PHE A 1 153 ? -15.827 5.819 6.949 1.00 98.62 153 PHE A C 1
ATOM 1190 O O . PHE A 1 153 ? -16.171 5.633 8.113 1.00 98.62 153 PHE A O 1
ATOM 1197 N N . GLY A 1 154 ? -15.246 6.960 6.567 1.00 98.31 154 GLY A N 1
ATOM 1198 C CA . GLY A 1 154 ? -14.987 8.077 7.477 1.00 98.31 154 GLY A CA 1
ATOM 1199 C C . GLY A 1 154 ? -16.257 8.559 8.174 1.00 98.31 154 GLY A C 1
ATOM 1200 O O . GLY A 1 154 ? -16.299 8.601 9.401 1.00 98.31 154 GLY A O 1
ATOM 1201 N N . GLY A 1 155 ? -17.328 8.805 7.411 1.00 98.25 155 GLY A N 1
ATOM 1202 C CA . GLY A 1 155 ? -18.614 9.215 7.982 1.00 98.25 155 GLY A CA 1
ATOM 1203 C C . GLY A 1 155 ? -19.233 8.158 8.904 1.00 98.25 155 GLY A C 1
ATOM 1204 O O . GLY A 1 155 ? -19.716 8.483 9.990 1.00 98.25 155 GLY A O 1
ATOM 1205 N N . ASN A 1 156 ? -19.181 6.879 8.517 1.00 98.56 156 ASN A N 1
ATOM 1206 C CA . ASN A 1 156 ? -19.694 5.789 9.353 1.00 98.56 156 ASN A CA 1
ATOM 1207 C C . ASN A 1 156 ? -18.874 5.641 10.650 1.00 98.56 156 ASN A C 1
ATOM 1209 O O . ASN A 1 156 ? -19.438 5.474 11.733 1.00 98.56 156 ASN A O 1
ATOM 1213 N N . LYS A 1 157 ? -17.542 5.728 10.561 1.00 97.88 157 LYS A N 1
ATOM 1214 C CA . LYS A 1 157 ? -16.631 5.669 11.710 1.00 97.88 157 LYS A CA 1
ATOM 1215 C C . LYS A 1 157 ? -16.881 6.823 12.678 1.00 97.88 157 LYS A C 1
ATOM 1217 O O . LYS A 1 157 ? -16.980 6.578 13.876 1.00 97.88 157 LYS A O 1
ATOM 1222 N N . GLU A 1 158 ? -16.985 8.056 12.189 1.00 97.81 158 GLU A N 1
ATOM 1223 C CA . GLU A 1 158 ? -17.240 9.234 13.031 1.00 97.81 158 GLU A CA 1
ATOM 1224 C C . GLU A 1 158 ? -18.579 9.112 13.772 1.00 97.81 158 GLU A C 1
ATOM 1226 O O . GLU A 1 158 ? -18.668 9.406 14.969 1.00 97.81 158 GLU A O 1
ATOM 1231 N N . LEU A 1 159 ? -19.613 8.597 13.095 1.00 98.12 159 LEU A N 1
ATOM 1232 C CA . LEU A 1 159 ? -20.899 8.302 13.725 1.00 98.12 159 LEU A CA 1
ATOM 1233 C C . LEU A 1 159 ? -20.765 7.229 14.815 1.00 98.12 159 LEU A C 1
ATOM 1235 O O . LEU A 1 159 ? -21.273 7.423 15.923 1.00 98.12 159 LEU A O 1
ATOM 1239 N N . LEU A 1 160 ? -20.057 6.128 14.539 1.00 98.06 160 LEU A N 1
ATOM 1240 C CA . LEU A 1 160 ? -19.781 5.092 15.538 1.00 98.06 160 LEU A CA 1
ATOM 1241 C C . LEU A 1 160 ? -19.061 5.686 16.751 1.00 98.06 160 LEU A C 1
ATOM 1243 O O . LEU A 1 160 ? -19.502 5.500 17.882 1.00 98.06 160 LEU A O 1
ATOM 1247 N N . GLN A 1 161 ? -17.997 6.449 16.525 1.00 96.62 161 GLN A N 1
ATOM 1248 C CA . GLN A 1 161 ? -17.217 7.080 17.582 1.00 96.62 161 GLN A CA 1
ATOM 1249 C C . GLN A 1 161 ? -18.081 7.999 18.455 1.00 96.62 161 GLN A C 1
ATOM 1251 O O . GLN A 1 161 ? -17.998 7.934 19.681 1.00 96.62 161 GLN A O 1
ATOM 1256 N N . SER A 1 162 ? -18.970 8.792 17.848 1.00 97.25 162 SER A N 1
ATOM 1257 C CA . SER A 1 162 ? -19.928 9.632 18.576 1.00 97.25 162 SER A CA 1
ATOM 1258 C C . SER A 1 162 ? -20.881 8.806 19.449 1.00 97.25 162 SER A C 1
ATOM 1260 O O . SER A 1 162 ? -21.081 9.118 20.626 1.00 97.25 162 SER A O 1
ATOM 1262 N N . ILE A 1 163 ? -21.423 7.702 18.920 1.00 97.25 163 ILE A N 1
ATOM 1263 C CA . ILE A 1 163 ? -22.291 6.779 19.670 1.00 97.25 163 ILE A CA 1
ATOM 1264 C C . ILE A 1 163 ? -21.552 6.200 20.881 1.00 97.25 163 ILE A C 1
ATOM 1266 O O . ILE A 1 163 ? -22.082 6.237 21.993 1.00 97.25 163 ILE A O 1
ATOM 1270 N N . LEU A 1 164 ? -20.330 5.698 20.687 1.00 96.56 164 LEU A N 1
ATOM 1271 C CA . LEU A 1 164 ? -19.545 5.073 21.753 1.00 96.56 164 LEU A CA 1
ATOM 1272 C C . LEU A 1 164 ? -19.105 6.093 22.813 1.00 96.56 164 LEU A C 1
ATOM 1274 O O . LEU A 1 164 ? -19.189 5.809 24.011 1.00 96.56 164 LEU A O 1
ATOM 1278 N N . LYS A 1 165 ? -18.724 7.306 22.393 1.00 95.38 165 LYS A N 1
ATOM 1279 C CA . LYS A 1 165 ? -18.416 8.426 23.292 1.00 95.38 165 LYS A CA 1
ATOM 1280 C C . LYS A 1 165 ? -19.617 8.796 24.163 1.00 95.38 165 LYS A C 1
ATOM 1282 O O . LYS A 1 165 ? -19.477 8.934 25.375 1.00 95.38 165 LYS A O 1
ATOM 1287 N N . ASN A 1 166 ? -20.815 8.873 23.579 1.00 94.25 166 ASN A N 1
ATOM 1288 C CA . ASN A 1 166 ? -22.057 9.142 24.317 1.00 94.25 166 ASN A CA 1
ATOM 1289 C C . ASN A 1 166 ? -22.426 8.026 25.313 1.00 94.25 166 ASN A C 1
ATOM 1291 O O . ASN A 1 166 ? -23.237 8.240 26.209 1.00 94.25 166 ASN A O 1
ATOM 1295 N N . GLN A 1 167 ? -21.814 6.847 25.186 1.00 93.44 167 GLN A N 1
ATOM 1296 C CA . GLN A 1 167 ? -21.928 5.730 26.128 1.00 93.44 167 GLN A CA 1
ATOM 1297 C C . GLN A 1 167 ? -20.755 5.663 27.123 1.00 93.44 167 GLN A C 1
ATOM 1299 O O . GLN A 1 167 ? -20.559 4.628 27.771 1.00 93.44 167 GLN A O 1
ATOM 1304 N N . GLY A 1 168 ? -19.961 6.732 27.228 1.00 91.38 168 GLY A N 1
ATOM 1305 C CA . GLY A 1 168 ? -18.881 6.884 28.202 1.00 91.38 168 GLY A CA 1
ATOM 1306 C C . GLY A 1 168 ? -17.557 6.209 27.837 1.00 91.38 168 GLY A C 1
ATOM 1307 O O . GLY A 1 168 ? -16.718 6.063 28.719 1.00 91.38 168 GLY A O 1
ATOM 1308 N N . ALA A 1 169 ? -17.357 5.771 26.588 1.00 91.38 169 ALA A N 1
ATOM 1309 C CA . ALA A 1 169 ? -16.069 5.225 26.151 1.00 91.38 169 ALA A CA 1
ATOM 1310 C C . ALA A 1 169 ? -15.063 6.349 25.822 1.00 91.38 169 ALA A C 1
ATOM 1312 O O . ALA A 1 169 ? -15.415 7.316 25.141 1.00 91.38 169 ALA A O 1
ATOM 1313 N N . ASP A 1 170 ? -13.804 6.208 26.254 1.00 89.38 170 ASP A N 1
ATOM 1314 C CA . ASP A 1 170 ? -12.712 7.164 25.979 1.00 89.38 170 ASP A CA 1
ATOM 1315 C C . ASP A 1 170 ? -12.074 6.928 24.595 1.00 89.38 170 ASP A C 1
ATOM 1317 O O . ASP A 1 170 ? -10.892 6.620 24.441 1.00 89.38 170 ASP A O 1
ATOM 1321 N N . VAL A 1 171 ? -12.899 7.019 23.553 1.00 90.81 171 VAL A N 1
ATOM 1322 C CA . VAL A 1 171 ? -12.517 6.654 22.179 1.00 90.81 171 VAL A CA 1
ATOM 1323 C C . VAL A 1 171 ? -11.583 7.662 21.502 1.00 90.81 171 VAL A C 1
ATOM 1325 O O . VAL A 1 171 ? -10.827 7.282 20.615 1.00 90.81 171 VAL A O 1
ATOM 1328 N N . GLU A 1 172 ? -11.602 8.936 21.903 1.00 90.69 172 GLU A N 1
ATOM 1329 C CA . GLU A 1 172 ? -10.782 9.984 21.272 1.00 90.69 172 GLU A CA 1
ATOM 1330 C C . GLU A 1 172 ? -9.307 9.901 21.670 1.00 90.69 172 GLU A C 1
ATOM 1332 O O . GLU A 1 172 ? -8.422 10.023 20.819 1.00 90.69 172 GLU A O 1
ATOM 1337 N N . ALA A 1 173 ? -9.020 9.713 22.963 1.00 91.88 173 ALA A N 1
ATOM 1338 C CA . ALA A 1 173 ? -7.645 9.558 23.420 1.00 91.88 173 ALA A CA 1
ATOM 1339 C C . ALA A 1 173 ? -7.041 8.262 22.868 1.00 91.88 173 ALA A C 1
ATOM 1341 O O . ALA A 1 173 ? -5.895 8.253 22.417 1.00 91.88 173 ALA A O 1
ATOM 1342 N N . ASP A 1 174 ? -7.829 7.188 22.858 1.00 94.44 174 ASP A N 1
ATOM 1343 C CA . ASP A 1 174 ? -7.419 5.889 22.342 1.00 94.44 174 ASP A CA 1
ATOM 1344 C C . ASP A 1 174 ? -7.109 5.920 20.836 1.00 94.44 174 ASP A C 1
ATOM 1346 O O . ASP A 1 174 ? -6.068 5.428 20.399 1.00 94.44 174 ASP A O 1
ATOM 1350 N N . GLU A 1 175 ? -7.945 6.594 20.045 1.00 93.81 175 GLU A N 1
ATOM 1351 C CA . GLU A 1 175 ? -7.705 6.779 18.614 1.00 93.81 175 GLU A CA 1
ATOM 1352 C C . GLU A 1 175 ? -6.413 7.561 18.337 1.00 93.81 175 GLU A C 1
ATOM 1354 O O . GLU A 1 175 ? -5.646 7.190 17.447 1.00 93.81 175 GLU A O 1
ATOM 1359 N N . LYS A 1 176 ? -6.121 8.610 19.116 1.00 94.75 176 LYS A N 1
ATOM 1360 C CA . LYS A 1 176 ? -4.862 9.360 18.975 1.00 94.75 176 LYS A CA 1
ATOM 1361 C C . LYS A 1 176 ? -3.645 8.480 19.240 1.00 94.75 176 LYS A C 1
ATOM 1363 O O . LYS A 1 176 ? -2.675 8.557 18.487 1.00 94.75 176 LYS A O 1
ATOM 1368 N N . ARG A 1 177 ? -3.692 7.633 20.275 1.00 94.94 177 ARG A N 1
ATOM 1369 C CA . ARG A 1 177 ? -2.621 6.661 20.558 1.00 94.94 177 ARG A CA 1
ATOM 1370 C C . ARG A 1 177 ? -2.464 5.686 19.395 1.00 94.94 177 ARG A C 1
ATOM 1372 O O . ARG A 1 177 ? -1.346 5.428 18.958 1.00 94.94 177 ARG A O 1
ATOM 1379 N N . LEU A 1 178 ? -3.575 5.192 18.851 1.00 94.94 178 LEU A N 1
ATOM 1380 C CA . LEU A 1 178 ? -3.561 4.285 17.710 1.00 94.94 178 LEU A CA 1
ATOM 1381 C C . LEU A 1 178 ? -2.942 4.933 16.463 1.00 94.94 178 LEU A C 1
ATOM 1383 O O . LEU A 1 178 ? -2.068 4.337 15.836 1.00 94.94 178 LEU A O 1
ATOM 1387 N N . GLN A 1 179 ? -3.334 6.166 16.137 1.00 94.50 179 GLN A N 1
ATOM 1388 C CA . GLN A 1 179 ? -2.772 6.915 15.012 1.00 94.50 179 GLN A CA 1
ATOM 1389 C C . GLN A 1 179 ? -1.262 7.126 15.177 1.00 94.50 179 GLN A C 1
ATOM 1391 O O . GLN A 1 179 ? -0.510 6.852 14.247 1.00 94.50 179 GLN A O 1
ATOM 1396 N N . GLN A 1 180 ? -0.801 7.518 16.371 1.00 93.44 180 GLN A N 1
ATOM 1397 C CA . GLN A 1 180 ? 0.629 7.695 16.658 1.00 93.44 180 GLN A CA 1
ATOM 1398 C C . GLN A 1 180 ? 1.449 6.425 16.398 1.00 93.44 180 GLN A C 1
ATOM 1400 O O . GLN A 1 180 ? 2.564 6.500 15.881 1.00 93.44 180 GLN A O 1
ATOM 1405 N N . ILE A 1 181 ? 0.904 5.257 16.751 1.00 93.38 181 ILE A N 1
ATOM 1406 C CA . ILE A 1 181 ? 1.544 3.968 16.479 1.00 93.38 181 ILE A CA 1
ATOM 1407 C C . ILE A 1 181 ? 1.617 3.698 14.970 1.00 93.38 181 ILE A C 1
ATOM 1409 O O . ILE A 1 181 ? 2.684 3.355 14.449 1.00 93.38 181 ILE A O 1
ATOM 1413 N N . LEU A 1 182 ? 0.495 3.869 14.270 1.00 92.62 182 LEU A N 1
ATOM 1414 C CA . LEU A 1 182 ? 0.362 3.530 12.852 1.00 92.62 182 LEU A CA 1
ATOM 1415 C C . LEU A 1 182 ? 1.108 4.501 11.926 1.00 92.62 182 LEU A C 1
ATOM 1417 O O . LEU A 1 182 ? 1.589 4.090 10.872 1.00 92.62 182 LEU A O 1
ATOM 1421 N N . ASP A 1 183 ? 1.312 5.753 12.337 1.00 90.06 183 ASP A N 1
ATOM 1422 C CA . ASP A 1 183 ? 2.119 6.725 11.590 1.00 90.06 183 ASP A CA 1
ATOM 1423 C C . ASP A 1 183 ? 3.580 6.278 11.426 1.00 90.06 183 ASP A C 1
ATOM 1425 O O . ASP A 1 183 ? 4.264 6.692 10.490 1.00 90.06 183 ASP A O 1
ATOM 1429 N N . SER A 1 184 ? 4.071 5.387 12.294 1.00 86.00 184 SER A N 1
ATOM 1430 C CA . SER A 1 184 ? 5.452 4.899 12.241 1.00 86.00 184 SER A CA 1
ATOM 1431 C C . SER A 1 184 ? 5.789 4.113 10.971 1.00 86.00 184 SER A C 1
ATOM 1433 O O . SER A 1 184 ? 6.958 4.085 10.577 1.00 86.00 184 SER A O 1
ATOM 1435 N N . VAL A 1 185 ? 4.785 3.497 10.333 1.00 85.56 185 VAL A N 1
ATOM 1436 C CA . VAL A 1 185 ? 4.935 2.724 9.090 1.00 85.56 185 VAL A CA 1
ATOM 1437 C C . VAL A 1 185 ? 4.572 3.527 7.841 1.00 85.56 185 VAL A C 1
ATOM 1439 O O . VAL A 1 185 ? 4.602 2.993 6.733 1.00 85.56 185 VAL A O 1
ATOM 1442 N N . ASN A 1 186 ? 4.285 4.821 7.997 1.00 83.06 186 ASN A N 1
ATOM 1443 C CA . ASN A 1 186 ? 4.062 5.740 6.891 1.00 83.06 186 ASN A CA 1
ATOM 1444 C C . ASN A 1 186 ? 5.391 6.223 6.301 1.00 83.06 186 ASN A C 1
ATOM 1446 O O . ASN A 1 186 ? 5.790 7.380 6.444 1.00 83.06 186 ASN A O 1
ATOM 1450 N N . TYR A 1 187 ? 6.111 5.306 5.655 1.00 73.69 187 TYR A N 1
ATOM 1451 C CA . TYR A 1 187 ? 7.422 5.592 5.075 1.00 73.69 187 TYR A CA 1
ATOM 1452 C C . TYR A 1 187 ? 7.339 6.564 3.901 1.00 73.69 187 TYR A C 1
ATOM 1454 O O . TYR A 1 187 ? 8.312 7.253 3.630 1.00 73.69 187 TYR A O 1
ATOM 1462 N N . TYR A 1 188 ? 6.185 6.677 3.242 1.00 62.62 188 TYR A N 1
ATOM 1463 C CA . TYR A 1 188 ? 6.012 7.628 2.151 1.00 62.62 188 TYR A CA 1
ATOM 1464 C C . TYR A 1 188 ? 6.176 9.092 2.610 1.00 62.62 188 TYR A C 1
ATOM 1466 O O . TYR A 1 188 ? 6.783 9.900 1.911 1.00 62.62 188 TYR A O 1
ATOM 1474 N N . LYS A 1 189 ? 5.717 9.427 3.827 1.00 65.12 189 LYS A N 1
ATOM 1475 C CA . LYS A 1 189 ? 5.902 10.763 4.427 1.00 65.12 189 LYS A CA 1
ATOM 1476 C C . LYS A 1 189 ? 7.294 10.988 5.020 1.00 65.12 189 LYS A C 1
ATOM 1478 O O . LYS A 1 189 ? 7.618 12.123 5.375 1.00 65.12 189 LYS A O 1
ATOM 1483 N N . LYS A 1 190 ? 8.121 9.942 5.145 1.00 61.84 190 LYS A N 1
ATOM 1484 C CA . LYS A 1 190 ? 9.520 10.099 5.556 1.00 61.84 190 LYS A CA 1
ATOM 1485 C C . LYS A 1 190 ? 10.313 10.659 4.373 1.00 61.84 190 LYS A C 1
ATOM 1487 O O . LYS A 1 190 ? 10.809 9.927 3.523 1.00 61.84 190 LYS A O 1
ATOM 1492 N N . LEU A 1 191 ? 10.411 11.985 4.328 1.00 54.31 191 LEU A N 1
ATOM 1493 C CA . LEU A 1 191 ? 11.465 12.692 3.608 1.00 54.31 191 LEU A CA 1
ATOM 1494 C C . LEU A 1 191 ? 12.790 12.297 4.245 1.00 54.31 191 LEU A C 1
ATOM 1496 O O . LEU A 1 191 ? 13.044 12.744 5.357 1.00 54.31 191 LEU A O 1
ATOM 1500 N N . GLU A 1 192 ? 13.633 11.500 3.590 1.00 55.19 192 GLU A N 1
ATOM 1501 C CA . GLU A 1 192 ? 14.990 11.349 4.114 1.00 55.19 192 GLU A CA 1
ATOM 1502 C C . GLU A 1 192 ? 16.037 10.919 3.084 1.00 55.19 192 GLU A C 1
ATOM 1504 O O . GLU A 1 192 ? 15.824 10.068 2.221 1.00 55.19 192 GLU A O 1
ATOM 1509 N N . SER A 1 193 ? 17.206 11.540 3.250 1.00 52.56 193 SER A N 1
ATOM 1510 C CA . SER A 1 193 ? 18.473 11.425 2.519 1.00 52.56 193 SER A CA 1
ATOM 1511 C C . SER A 1 193 ? 19.094 10.026 2.480 1.00 52.56 193 SER A C 1
ATOM 1513 O O . SER A 1 193 ? 20.152 9.837 1.883 1.00 52.56 193 SER A O 1
ATOM 1515 N N . ASP A 1 194 ? 18.459 9.046 3.118 1.00 58.19 194 ASP A N 1
ATOM 1516 C CA . ASP A 1 194 ? 19.012 7.714 3.375 1.00 58.19 194 ASP A CA 1
ATOM 1517 C C . ASP A 1 194 ? 18.877 6.764 2.175 1.00 58.19 194 ASP A C 1
ATOM 1519 O O . ASP A 1 194 ? 19.354 5.621 2.201 1.00 58.19 194 ASP A O 1
ATOM 1523 N N . GLY A 1 195 ? 18.230 7.229 1.103 1.00 69.69 195 GLY A N 1
ATOM 1524 C CA . GLY A 1 195 ? 18.005 6.469 -0.118 1.00 69.69 195 GLY A CA 1
ATOM 1525 C C . GLY A 1 195 ? 17.335 5.127 0.171 1.00 69.69 195 GLY A C 1
ATOM 1526 O O . GLY A 1 195 ? 16.330 5.056 0.870 1.00 69.69 195 GLY A O 1
ATOM 1527 N N . PHE A 1 196 ? 17.897 4.029 -0.337 1.00 78.88 196 PHE A N 1
ATOM 1528 C CA . PHE A 1 196 ? 17.326 2.693 -0.133 1.00 78.88 196 PHE A CA 1
ATOM 1529 C C . PHE A 1 196 ? 17.571 2.104 1.271 1.00 78.88 196 PHE A C 1
ATOM 1531 O O . PHE A 1 196 ? 17.008 1.054 1.584 1.00 78.88 196 PHE A O 1
ATOM 1538 N N . ASN A 1 197 ? 18.363 2.733 2.154 1.00 78.38 197 ASN A N 1
ATOM 1539 C CA . ASN A 1 197 ? 18.630 2.174 3.492 1.00 78.38 197 ASN A CA 1
ATOM 1540 C C . ASN A 1 197 ? 17.371 2.090 4.363 1.00 78.38 197 ASN A C 1
ATOM 1542 O O . ASN A 1 197 ? 17.224 1.142 5.135 1.00 78.38 197 ASN A O 1
ATOM 1546 N N . VAL A 1 198 ? 16.418 3.001 4.164 1.00 73.12 198 VAL A N 1
ATOM 1547 C CA . VAL A 1 198 ? 15.096 2.976 4.806 1.00 73.12 198 VAL A CA 1
ATOM 1548 C C . VAL A 1 198 ? 14.328 1.670 4.542 1.00 73.12 198 VAL A C 1
ATOM 1550 O O . VAL A 1 198 ? 13.501 1.255 5.359 1.00 73.12 198 VAL A O 1
ATOM 1553 N N . MET A 1 199 ? 14.631 0.945 3.454 1.00 76.12 199 MET A N 1
ATOM 1554 C CA . MET A 1 199 ? 14.031 -0.361 3.156 1.00 76.12 199 MET A CA 1
ATOM 1555 C C . MET A 1 199 ? 14.501 -1.463 4.110 1.00 76.12 199 MET A C 1
ATOM 1557 O O . MET A 1 199 ? 13.698 -2.336 4.436 1.00 76.12 199 MET A O 1
ATOM 1561 N N . LYS A 1 200 ? 15.729 -1.384 4.643 1.00 77.31 200 LYS A N 1
ATOM 1562 C CA . LYS A 1 200 ? 16.326 -2.410 5.523 1.00 77.31 200 LYS A CA 1
ATOM 1563 C C . LYS A 1 200 ? 15.653 -2.512 6.895 1.00 77.31 200 LYS A C 1
ATOM 1565 O O . LYS A 1 200 ? 15.724 -3.560 7.532 1.00 77.31 200 LYS A O 1
ATOM 1570 N N . GLY A 1 201 ? 15.010 -1.442 7.367 1.00 79.75 201 GLY A N 1
ATOM 1571 C CA . GLY A 1 201 ? 14.310 -1.450 8.654 1.00 79.75 201 GLY A CA 1
ATOM 1572 C C . GLY A 1 201 ? 13.137 -2.435 8.658 1.00 79.75 201 GLY A C 1
ATOM 1573 O O . GLY A 1 201 ? 12.278 -2.374 7.783 1.00 79.75 201 GLY A O 1
ATOM 1574 N N . ALA A 1 202 ? 13.065 -3.335 9.635 1.00 87.12 202 ALA A N 1
ATOM 1575 C CA . ALA A 1 202 ? 11.939 -4.262 9.747 1.00 87.12 202 ALA A CA 1
ATOM 1576 C C . ALA A 1 202 ? 10.664 -3.551 10.237 1.00 87.12 202 ALA A C 1
ATOM 1578 O O . ALA A 1 202 ? 10.738 -2.644 11.067 1.00 87.12 202 ALA A O 1
ATOM 1579 N N . ILE A 1 203 ? 9.500 -4.015 9.777 1.00 89.06 203 ILE A N 1
ATOM 1580 C CA . ILE A 1 203 ? 8.194 -3.687 10.367 1.00 89.06 203 ILE A CA 1
ATOM 1581 C C . ILE A 1 203 ? 7.760 -4.883 11.214 1.00 89.06 203 ILE A C 1
ATOM 1583 O O . ILE A 1 203 ? 7.795 -6.021 10.748 1.00 89.06 203 ILE A O 1
ATOM 1587 N N . LEU A 1 204 ? 7.371 -4.630 12.459 1.00 91.12 204 LEU A N 1
ATOM 1588 C CA . LEU A 1 204 ? 6.889 -5.634 13.399 1.00 91.12 204 LEU A CA 1
ATOM 1589 C C . LEU A 1 204 ? 5.364 -5.553 13.485 1.00 91.12 204 LEU A C 1
ATOM 1591 O O . LEU A 1 204 ? 4.820 -4.481 13.739 1.00 91.12 204 LEU A O 1
ATOM 1595 N N . GLY A 1 205 ? 4.679 -6.682 13.299 1.00 93.44 205 GLY A N 1
ATOM 1596 C CA . GLY A 1 205 ? 3.259 -6.810 13.627 1.00 93.44 205 GLY A CA 1
ATOM 1597 C C . GLY A 1 205 ? 3.111 -7.164 15.101 1.00 93.44 205 GLY A C 1
ATOM 1598 O O . GLY A 1 205 ? 3.452 -8.278 15.496 1.00 93.44 205 GLY A O 1
ATOM 1599 N N . LEU A 1 206 ? 2.636 -6.224 15.914 1.00 94.19 206 LEU A N 1
ATOM 1600 C CA . LEU A 1 206 ? 2.546 -6.390 17.361 1.00 94.19 206 LEU A CA 1
ATOM 1601 C C . LEU A 1 206 ? 1.086 -6.545 17.795 1.00 94.19 206 LEU A C 1
ATOM 1603 O O . LEU A 1 206 ? 0.253 -5.721 17.412 1.00 94.19 206 LEU A O 1
ATOM 1607 N N . PRO A 1 207 ? 0.762 -7.581 18.590 1.00 94.50 207 PRO A N 1
ATOM 1608 C CA . PRO A 1 207 ? -0.585 -7.757 19.099 1.00 94.50 207 PRO A CA 1
ATOM 1609 C C . PRO A 1 207 ? -0.882 -6.742 20.209 1.00 94.50 207 PRO A C 1
ATOM 1611 O O . PRO A 1 207 ? -0.046 -6.480 21.083 1.00 94.50 207 PRO A O 1
ATOM 1614 N N . ILE A 1 208 ? -2.104 -6.221 20.192 1.00 94.81 208 ILE A N 1
ATOM 1615 C CA . ILE A 1 208 ? -2.737 -5.490 21.291 1.00 94.81 208 ILE A CA 1
ATOM 1616 C C . ILE A 1 208 ? -4.068 -6.172 21.648 1.00 94.81 208 ILE A C 1
ATOM 1618 O O . ILE A 1 208 ? -4.471 -7.166 21.037 1.00 94.81 208 ILE A O 1
ATOM 1622 N N . ILE A 1 209 ? -4.750 -5.667 22.675 1.00 92.56 209 ILE A N 1
ATOM 1623 C CA . ILE A 1 209 ? -6.013 -6.251 23.145 1.00 92.56 209 ILE A CA 1
ATOM 1624 C C . ILE A 1 209 ? -7.079 -6.262 22.050 1.00 92.56 209 ILE A C 1
ATOM 1626 O O . ILE A 1 209 ? -7.144 -5.364 21.213 1.00 92.56 209 ILE A O 1
ATOM 1630 N N . GLY A 1 210 ? -7.915 -7.303 22.079 1.00 89.75 210 GLY A N 1
ATOM 1631 C CA . GLY A 1 210 ? -8.959 -7.542 21.083 1.00 89.75 210 GLY A CA 1
ATOM 1632 C C . GLY A 1 210 ? -8.495 -8.363 19.882 1.00 89.75 210 GLY A C 1
ATOM 1633 O O . GLY A 1 210 ? -9.228 -8.461 18.908 1.00 89.75 210 GLY A O 1
ATOM 1634 N N . GLY A 1 211 ? -7.283 -8.931 19.922 1.00 92.56 211 GLY A N 1
ATOM 1635 C CA . GLY A 1 211 ? -6.704 -9.657 18.784 1.00 92.56 211 GLY A CA 1
ATOM 1636 C C . GLY A 1 211 ? -6.238 -8.738 17.651 1.00 92.56 211 GLY A C 1
ATOM 1637 O O . GLY A 1 211 ? -5.977 -9.205 16.546 1.00 92.56 211 GLY A O 1
ATOM 1638 N N . ILE A 1 212 ? -6.143 -7.436 17.922 1.00 96.88 212 ILE A N 1
ATOM 1639 C CA . ILE A 1 212 ? -5.743 -6.407 16.964 1.00 96.88 212 ILE A CA 1
ATOM 1640 C C . ILE A 1 212 ? -4.227 -6.460 16.781 1.00 96.88 212 ILE A C 1
ATOM 1642 O O . ILE A 1 212 ? -3.478 -6.609 17.746 1.00 96.88 212 ILE A O 1
ATOM 1646 N N . ILE A 1 213 ? -3.773 -6.314 15.541 1.00 97.06 213 ILE A N 1
ATOM 1647 C CA . ILE A 1 213 ? -2.360 -6.255 15.174 1.00 97.06 213 ILE A CA 1
ATOM 1648 C C . ILE A 1 213 ? -2.059 -4.864 14.624 1.00 97.06 213 ILE A C 1
ATOM 1650 O O . ILE A 1 213 ? -2.655 -4.434 13.635 1.00 97.06 213 ILE A O 1
ATOM 1654 N N . VAL A 1 214 ? -1.086 -4.187 15.231 1.00 95.31 214 VAL A N 1
ATOM 1655 C CA . VAL A 1 214 ? -0.566 -2.893 14.768 1.00 95.31 214 VAL A CA 1
ATOM 1656 C C . VAL A 1 214 ? 0.840 -3.061 14.199 1.00 95.31 214 VAL A C 1
ATOM 1658 O O . VAL A 1 214 ? 1.663 -3.798 14.742 1.00 95.31 214 VAL A O 1
ATOM 1661 N N . GLY A 1 215 ? 1.111 -2.402 13.076 1.00 93.12 215 GLY A N 1
ATOM 1662 C CA . GLY A 1 215 ? 2.426 -2.372 12.447 1.00 93.12 215 GLY A CA 1
ATOM 1663 C C . GLY A 1 215 ? 3.286 -1.272 13.055 1.00 93.12 215 GLY A C 1
ATOM 1664 O O . GLY A 1 215 ? 2.862 -0.120 13.092 1.00 93.12 215 GLY A O 1
ATOM 1665 N N . ILE A 1 216 ? 4.494 -1.617 13.503 1.00 92.00 216 ILE A N 1
ATOM 1666 C CA . ILE A 1 216 ? 5.467 -0.657 14.039 1.00 92.00 216 ILE A CA 1
ATOM 1667 C C . ILE A 1 216 ? 6.817 -0.833 13.356 1.00 92.00 216 ILE A C 1
ATOM 1669 O O . ILE A 1 216 ? 7.339 -1.944 13.254 1.00 92.00 216 ILE A O 1
ATOM 1673 N N . ALA A 1 217 ? 7.415 0.273 12.925 1.00 89.88 217 ALA A N 1
ATOM 1674 C CA . ALA A 1 217 ? 8.796 0.289 12.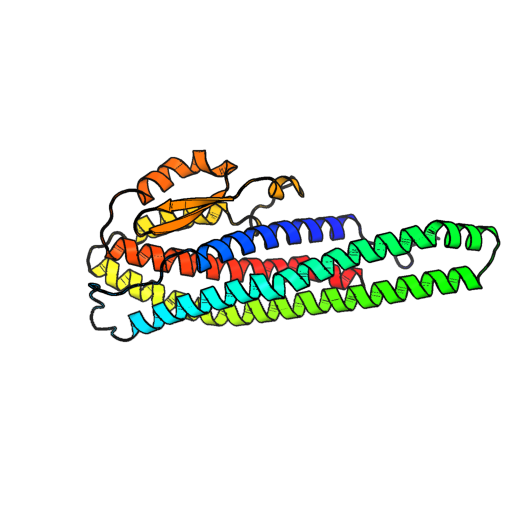461 1.00 89.88 217 ALA A CA 1
ATOM 1675 C C . ALA A 1 217 ? 9.755 -0.064 13.620 1.00 89.88 217 ALA A C 1
ATOM 1677 O O . ALA A 1 217 ? 9.700 0.555 14.682 1.00 89.88 217 ALA A O 1
ATOM 1678 N N . ARG A 1 218 ? 10.620 -1.075 13.455 1.00 88.88 218 ARG A N 1
ATOM 1679 C CA . ARG A 1 218 ? 11.464 -1.616 14.544 1.00 88.88 218 ARG A CA 1
ATOM 1680 C C . ARG A 1 218 ? 12.348 -0.557 15.211 1.00 88.88 218 ARG A C 1
ATOM 1682 O O . ARG A 1 218 ? 12.552 -0.607 16.419 1.00 88.88 218 ARG A O 1
ATOM 1689 N N . ASP A 1 219 ? 12.861 0.377 14.426 1.00 87.81 219 ASP A N 1
ATOM 1690 C CA . ASP A 1 219 ? 13.640 1.546 14.847 1.00 87.81 219 ASP A CA 1
ATOM 1691 C C . ASP A 1 219 ? 12.833 2.532 15.710 1.00 87.81 219 ASP A C 1
ATOM 1693 O O . ASP A 1 219 ? 13.396 3.185 16.585 1.00 87.81 219 ASP A O 1
ATOM 1697 N N . ASN A 1 220 ? 11.512 2.590 15.531 1.00 89.38 220 ASN A N 1
ATOM 1698 C CA . ASN A 1 220 ? 10.607 3.419 16.327 1.00 89.38 220 ASN A CA 1
ATOM 1699 C C . ASN A 1 220 ? 10.050 2.712 17.574 1.00 89.38 220 ASN A C 1
ATOM 1701 O O . ASN A 1 220 ? 9.374 3.361 18.374 1.00 89.38 220 ASN A O 1
ATOM 1705 N N . LEU A 1 221 ? 10.311 1.413 17.768 1.00 90.81 221 LEU A N 1
ATOM 1706 C CA . LEU A 1 221 ? 9.688 0.635 18.845 1.00 90.81 221 LEU A CA 1
ATOM 1707 C C . LEU A 1 221 ? 9.989 1.213 20.233 1.00 90.81 221 LEU A C 1
ATOM 1709 O O . LEU A 1 221 ? 9.069 1.422 21.011 1.00 90.81 221 LEU A O 1
ATOM 1713 N N . SER A 1 222 ? 11.249 1.534 20.534 1.00 91.56 222 SER A N 1
ATOM 1714 C CA . SER A 1 222 ? 11.630 2.088 21.844 1.00 91.56 222 SER A CA 1
ATOM 1715 C C . SER A 1 222 ? 10.956 3.431 22.134 1.00 91.56 222 SER A C 1
ATOM 1717 O O . SER A 1 222 ? 10.559 3.692 23.267 1.00 91.56 222 SER A O 1
ATOM 1719 N N . LYS A 1 223 ? 10.792 4.267 21.104 1.00 94.00 223 LYS A N 1
ATOM 1720 C CA . LYS A 1 223 ? 10.114 5.565 21.195 1.00 94.00 223 LYS A CA 1
ATOM 1721 C C . LYS A 1 223 ? 8.611 5.409 21.437 1.00 94.00 223 LYS A C 1
ATOM 1723 O O . LYS A 1 223 ? 8.024 6.223 22.142 1.00 94.00 223 LYS A O 1
ATOM 1728 N N . LEU A 1 224 ? 7.999 4.394 20.833 1.00 95.00 224 LEU A N 1
ATOM 1729 C CA . LEU A 1 224 ? 6.555 4.161 20.869 1.00 95.00 224 LEU A CA 1
ATOM 1730 C C . LEU A 1 224 ? 6.115 3.179 21.959 1.00 95.00 224 LEU A C 1
ATOM 1732 O O . LEU A 1 224 ? 4.915 3.022 22.169 1.00 95.00 224 LEU A O 1
ATOM 1736 N N . GLU A 1 225 ? 7.051 2.551 22.675 1.00 94.44 225 GLU A N 1
ATOM 1737 C CA . GLU A 1 225 ? 6.743 1.589 23.737 1.00 94.44 225 GLU A CA 1
ATOM 1738 C C . GLU A 1 225 ? 5.798 2.151 24.814 1.00 94.44 225 GLU A C 1
ATOM 1740 O O . GLU A 1 225 ? 4.876 1.428 25.187 1.00 94.44 225 GLU A O 1
ATOM 1745 N N . PRO A 1 226 ? 5.916 3.416 25.280 1.00 96.44 226 PRO A N 1
ATOM 1746 C CA . PRO A 1 226 ? 4.952 3.975 26.231 1.00 96.44 226 PRO A CA 1
ATOM 1747 C C . PRO A 1 226 ? 3.516 3.978 25.684 1.00 96.44 226 PRO A C 1
ATOM 1749 O O . PRO A 1 226 ? 2.603 3.487 26.344 1.00 96.44 226 PRO A O 1
ATOM 1752 N N . THR A 1 227 ? 3.322 4.448 24.448 1.00 96.25 227 THR A N 1
ATOM 1753 C CA . THR A 1 227 ? 2.012 4.464 23.778 1.00 96.25 227 THR A CA 1
ATOM 1754 C C . THR A 1 227 ? 1.497 3.044 23.523 1.00 96.25 227 THR A C 1
ATOM 1756 O O . THR A 1 227 ? 0.313 2.755 23.694 1.00 96.25 227 THR A O 1
ATOM 1759 N N . LEU A 1 228 ? 2.385 2.120 23.147 1.00 94.56 228 LEU A N 1
ATOM 1760 C CA . LEU A 1 228 ? 2.040 0.716 22.935 1.00 94.56 228 LEU A CA 1
ATOM 1761 C C . LEU A 1 228 ? 1.610 0.032 24.239 1.00 94.56 228 LEU A C 1
ATOM 1763 O O . LEU A 1 228 ? 0.672 -0.766 24.232 1.00 94.56 228 LEU A O 1
ATOM 1767 N N . ALA A 1 229 ? 2.266 0.346 25.357 1.00 96.00 229 ALA A N 1
ATOM 1768 C CA . ALA A 1 229 ? 1.902 -0.168 26.670 1.00 96.00 229 ALA A CA 1
ATOM 1769 C C . ALA A 1 229 ? 0.490 0.274 27.077 1.00 96.00 229 ALA A C 1
ATOM 1771 O O . ALA A 1 229 ? -0.271 -0.539 27.597 1.00 96.00 229 ALA A O 1
ATOM 1772 N N . GLU A 1 230 ? 0.103 1.516 26.776 1.00 95.56 230 GLU A N 1
ATOM 1773 C CA . GLU A 1 230 ? -1.263 2.009 26.999 1.00 95.56 230 GLU A CA 1
ATOM 1774 C C . GLU A 1 230 ? -2.291 1.254 26.140 1.00 95.56 230 GLU A C 1
ATOM 1776 O O . GLU A 1 230 ? -3.334 0.841 26.643 1.00 95.56 230 GLU A O 1
ATOM 1781 N N . LEU A 1 231 ? -1.980 0.967 24.871 1.00 95.38 231 LEU A N 1
ATOM 1782 C CA . LEU A 1 231 ? -2.856 0.162 24.006 1.00 95.38 231 LEU A CA 1
ATOM 1783 C C . LEU A 1 231 ? -2.966 -1.310 24.449 1.00 95.38 231 LEU A C 1
ATOM 1785 O O . LEU A 1 231 ? -3.926 -1.999 24.095 1.00 95.38 231 LEU A O 1
ATOM 1789 N N . ARG A 1 232 ? -2.011 -1.803 25.241 1.00 95.06 232 ARG A N 1
ATOM 1790 C CA . ARG A 1 232 ? -2.027 -3.147 25.841 1.00 95.06 232 ARG A CA 1
ATOM 1791 C C . ARG A 1 232 ? -2.754 -3.215 27.186 1.00 95.06 232 ARG A C 1
ATOM 1793 O O . ARG A 1 232 ? -2.856 -4.308 27.736 1.00 95.06 232 ARG A O 1
ATOM 1800 N N . GLN A 1 233 ? -3.266 -2.105 27.716 1.00 95.00 233 GLN A N 1
ATOM 1801 C CA . GLN A 1 233 ? -4.100 -2.128 28.920 1.00 95.00 233 GLN A CA 1
ATOM 1802 C C . GLN A 1 233 ? -5.505 -2.639 28.611 1.00 95.00 233 GLN A C 1
ATOM 1804 O O . GLN A 1 233 ? -6.070 -2.299 27.570 1.00 95.00 233 GLN A O 1
ATOM 1809 N N . THR A 1 234 ? -6.072 -3.438 29.521 1.00 94.00 234 THR A N 1
ATOM 1810 C CA . THR A 1 234 ? -7.459 -3.916 29.426 1.00 94.00 234 THR A CA 1
ATOM 1811 C C . THR A 1 234 ? -8.408 -2.738 29.267 1.00 94.00 234 THR A C 1
ATOM 1813 O O . THR A 1 234 ? -8.481 -1.874 30.137 1.00 94.00 234 THR A O 1
ATOM 1816 N N . VAL A 1 235 ? -9.147 -2.732 28.162 1.00 93.69 235 VAL A N 1
ATOM 1817 C CA . VAL A 1 235 ? -10.181 -1.743 27.856 1.00 93.69 235 VAL A CA 1
ATOM 1818 C C . VAL A 1 235 ? -11.527 -2.431 27.702 1.00 93.69 235 VAL A C 1
ATOM 1820 O O . VAL A 1 235 ? -11.614 -3.651 27.546 1.00 93.69 235 VAL A O 1
ATOM 1823 N N . ASP A 1 236 ? -12.592 -1.644 27.750 1.00 92.25 236 ASP A N 1
ATOM 1824 C CA . ASP A 1 236 ? -13.931 -2.150 27.513 1.00 92.25 236 ASP A CA 1
ATOM 1825 C C . ASP A 1 236 ? -14.141 -2.555 26.037 1.00 92.25 236 ASP A C 1
ATOM 1827 O O . ASP A 1 236 ? -13.371 -2.222 25.125 1.00 92.25 236 ASP A O 1
ATOM 1831 N N . TYR A 1 237 ? -15.216 -3.302 25.798 1.00 92.56 237 TYR A N 1
ATOM 1832 C CA . TYR A 1 237 ? -15.529 -3.852 24.483 1.00 92.56 237 TYR A CA 1
ATOM 1833 C C . TYR A 1 237 ? -15.887 -2.769 23.443 1.00 92.56 237 TYR A C 1
ATOM 1835 O O . TYR A 1 237 ? -15.650 -2.984 22.255 1.00 92.56 237 TYR A O 1
ATOM 1843 N N . LYS A 1 238 ? -16.389 -1.591 23.856 1.00 95.06 238 LYS A N 1
ATOM 1844 C CA . LYS A 1 238 ? -16.678 -0.460 22.952 1.00 95.06 238 LYS A CA 1
ATOM 1845 C C . LYS A 1 238 ? -15.378 0.150 22.448 1.00 95.06 238 LYS A C 1
ATOM 1847 O O . LYS A 1 238 ? -15.219 0.352 21.248 1.00 95.06 238 LYS A O 1
ATOM 1852 N N . THR A 1 239 ? -14.421 0.369 23.348 1.00 95.31 239 THR A N 1
ATOM 1853 C CA . THR A 1 239 ? -13.077 0.832 22.976 1.00 95.31 239 THR A CA 1
ATOM 1854 C C . THR A 1 239 ? -12.387 -0.181 22.058 1.00 95.31 239 THR A C 1
ATOM 1856 O O . THR A 1 239 ? -11.831 0.193 21.029 1.00 95.31 239 THR A O 1
ATOM 1859 N N . THR A 1 240 ? -12.505 -1.481 22.351 1.00 95.69 240 THR A N 1
ATOM 1860 C CA . THR A 1 240 ? -11.956 -2.543 21.487 1.00 95.69 240 THR A CA 1
ATOM 1861 C C . THR A 1 240 ? -12.564 -2.524 20.079 1.00 95.69 240 THR A C 1
ATOM 1863 O O . THR A 1 240 ? -11.822 -2.554 19.098 1.00 95.69 240 THR A O 1
ATOM 1866 N N . LEU A 1 241 ? -13.891 -2.412 19.957 1.00 97.25 241 LEU A N 1
ATOM 1867 C CA . LEU A 1 241 ? -14.568 -2.248 18.666 1.00 97.25 241 LEU A CA 1
ATOM 1868 C C . LEU A 1 241 ? -14.044 -1.022 17.909 1.00 97.25 241 LEU A C 1
ATOM 1870 O O . LEU A 1 241 ? -13.704 -1.120 16.728 1.00 97.25 241 LEU A O 1
ATOM 1874 N N . ASN A 1 242 ? -13.958 0.122 18.594 1.00 97.50 242 ASN A N 1
ATOM 1875 C CA . ASN A 1 242 ? -13.478 1.365 18.001 1.00 97.50 242 ASN A CA 1
ATOM 1876 C C . ASN A 1 242 ? -12.046 1.224 17.470 1.00 97.50 242 ASN A C 1
ATOM 1878 O O . ASN A 1 242 ? -11.743 1.750 16.404 1.00 97.50 242 ASN A O 1
ATOM 1882 N N . ARG A 1 243 ? -11.180 0.463 18.154 1.00 97.56 243 ARG A N 1
ATOM 1883 C CA . ARG A 1 243 ? -9.825 0.163 17.671 1.00 97.56 243 ARG A CA 1
ATOM 1884 C C . ARG A 1 243 ? -9.831 -0.672 16.395 1.00 97.56 243 ARG A C 1
ATOM 1886 O O . ARG A 1 243 ? -9.096 -0.328 15.478 1.00 97.56 243 ARG A O 1
ATOM 1893 N N . VAL A 1 244 ? -10.646 -1.730 16.300 1.00 98.06 244 VAL A N 1
ATOM 1894 C CA . VAL A 1 244 ? -10.729 -2.556 15.072 1.00 98.06 244 VAL A CA 1
ATOM 1895 C C . VAL A 1 244 ? -11.125 -1.684 13.878 1.00 98.06 244 VAL A C 1
ATOM 1897 O O . VAL A 1 244 ? -10.469 -1.713 12.834 1.00 98.06 244 VAL A O 1
ATOM 1900 N N . VAL A 1 245 ? -12.158 -0.856 14.059 1.00 98.44 245 VAL A N 1
ATOM 1901 C CA . VAL A 1 245 ? -12.634 0.090 13.041 1.00 98.44 245 VAL A CA 1
ATOM 1902 C C . VAL A 1 245 ? -11.578 1.149 12.728 1.00 98.44 245 VAL A C 1
ATOM 1904 O O . VAL A 1 245 ? -11.309 1.427 11.561 1.00 98.44 245 VAL A O 1
ATOM 1907 N N . GLY A 1 246 ? -10.937 1.702 13.757 1.00 97.75 246 GLY A N 1
ATOM 1908 C CA . GLY A 1 246 ? -9.884 2.704 13.643 1.00 97.75 246 GLY A CA 1
ATOM 1909 C C . GLY A 1 246 ? -8.682 2.193 12.855 1.00 97.75 246 GLY A C 1
ATOM 1910 O O . GLY A 1 246 ? -8.267 2.849 11.907 1.00 97.75 246 GLY A O 1
ATOM 1911 N N . VAL A 1 247 ? -8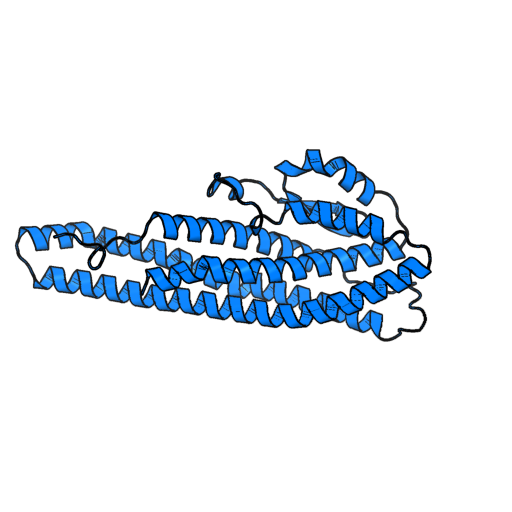.170 0.998 13.171 1.00 98.00 247 VAL A N 1
ATOM 1912 C CA . VAL A 1 247 ? -7.066 0.377 12.424 1.00 98.00 247 VAL A CA 1
ATOM 1913 C C . VAL A 1 247 ? -7.461 0.179 10.965 1.00 98.00 247 VAL A C 1
ATOM 1915 O O . VAL A 1 247 ? -6.688 0.538 10.078 1.00 98.00 247 VAL A O 1
ATOM 1918 N N . ALA A 1 248 ? -8.653 -0.359 10.695 1.00 98.50 248 ALA A N 1
ATOM 1919 C CA . ALA A 1 248 ? -9.108 -0.565 9.324 1.00 98.50 248 ALA A CA 1
ATOM 1920 C C . ALA A 1 248 ? -9.177 0.761 8.550 1.00 98.50 248 ALA A C 1
ATOM 1922 O O . ALA A 1 248 ? -8.578 0.872 7.481 1.00 98.50 248 ALA A O 1
ATOM 1923 N N . TYR A 1 249 ? -9.826 1.778 9.122 1.00 98.56 249 TYR A N 1
ATOM 1924 C CA . TYR A 1 249 ? -9.968 3.099 8.512 1.00 98.56 249 TYR A CA 1
ATOM 1925 C C . TYR A 1 249 ? -8.621 3.789 8.271 1.00 98.56 249 TYR A C 1
ATOM 1927 O O . TYR A 1 249 ? -8.374 4.291 7.176 1.00 98.56 249 TYR A O 1
ATOM 1935 N N . ILE A 1 250 ? -7.738 3.808 9.275 1.00 97.12 250 ILE A N 1
ATOM 1936 C CA . ILE A 1 250 ? -6.432 4.470 9.173 1.00 97.12 250 ILE A CA 1
ATOM 1937 C C . ILE A 1 250 ? -5.623 3.840 8.040 1.00 97.12 250 ILE A C 1
ATOM 1939 O O . ILE A 1 250 ? -5.101 4.561 7.195 1.00 97.12 250 ILE A O 1
ATOM 1943 N N . ASN A 1 251 ? -5.582 2.507 7.961 1.00 97.75 251 ASN A N 1
ATOM 1944 C CA . ASN A 1 251 ? -4.836 1.819 6.911 1.00 97.75 251 ASN A CA 1
ATOM 1945 C C . ASN A 1 251 ? -5.371 2.121 5.509 1.00 97.75 251 ASN A C 1
ATOM 1947 O O . ASN A 1 251 ? -4.584 2.441 4.622 1.00 97.75 251 ASN A O 1
ATOM 1951 N N . ILE A 1 252 ? -6.688 2.067 5.293 1.00 98.38 252 ILE A N 1
ATOM 1952 C CA . ILE A 1 252 ? -7.249 2.338 3.962 1.00 98.38 252 ILE A CA 1
ATOM 1953 C C . ILE A 1 252 ? -7.137 3.823 3.572 1.00 98.38 252 ILE A C 1
ATOM 1955 O O . ILE A 1 252 ? -6.863 4.144 2.416 1.00 98.38 252 ILE A O 1
ATOM 1959 N N . SER A 1 253 ? -7.249 4.734 4.544 1.00 97.62 253 SER A N 1
ATOM 1960 C CA . SER A 1 253 ? -6.999 6.166 4.350 1.00 97.62 253 SER A CA 1
ATOM 1961 C C . SER A 1 253 ? -5.537 6.442 3.988 1.00 97.62 253 SER A C 1
ATOM 1963 O O . SER A 1 253 ? -5.262 7.227 3.081 1.00 97.62 253 SER A O 1
ATOM 1965 N N . GLU A 1 254 ? -4.576 5.816 4.669 1.00 96.19 254 GLU A N 1
ATOM 1966 C CA . GLU A 1 254 ? -3.160 6.001 4.339 1.00 96.19 254 GLU A CA 1
ATOM 1967 C C . GLU A 1 254 ? -2.761 5.292 3.035 1.00 96.19 254 GLU A C 1
ATOM 1969 O O . GLU A 1 254 ? -1.927 5.832 2.312 1.00 96.19 254 GLU A O 1
ATOM 1974 N N . MET A 1 255 ? -3.398 4.173 2.657 1.00 97.62 255 MET A N 1
ATOM 1975 C CA . MET A 1 255 ? -3.263 3.606 1.303 1.00 97.62 255 MET A CA 1
ATOM 1976 C C . MET A 1 255 ? -3.713 4.603 0.231 1.00 97.62 255 MET A C 1
ATOM 1978 O O . MET A 1 255 ? -3.000 4.803 -0.749 1.00 97.62 255 MET A O 1
ATOM 1982 N N . HIS A 1 256 ? -4.863 5.261 0.423 1.00 97.69 256 HIS A N 1
ATOM 1983 C CA . HIS A 1 256 ? -5.358 6.281 -0.506 1.00 97.69 256 HIS A CA 1
ATOM 1984 C C . HIS A 1 256 ? -4.355 7.427 -0.694 1.00 97.69 256 HIS A C 1
ATOM 1986 O O . HIS A 1 256 ? -4.052 7.808 -1.823 1.00 97.69 256 HIS A O 1
ATOM 1992 N N . LYS A 1 257 ? -3.815 7.955 0.412 1.00 94.75 257 LYS A N 1
ATOM 1993 C CA . LYS A 1 257 ? -2.823 9.043 0.384 1.00 94.75 257 LYS A CA 1
ATOM 1994 C C . LYS A 1 257 ? -1.525 8.604 -0.294 1.00 94.75 257 LYS A C 1
ATOM 1996 O O . LYS A 1 257 ? -1.037 9.298 -1.177 1.00 94.75 257 LYS A O 1
ATOM 2001 N N . ALA A 1 258 ? -1.014 7.423 0.062 1.00 94.38 258 ALA A N 1
ATOM 2002 C CA . ALA A 1 258 ? 0.211 6.882 -0.520 1.00 94.38 258 ALA A CA 1
ATOM 2003 C C . ALA A 1 258 ? 0.092 6.666 -2.038 1.00 94.38 258 ALA A C 1
ATOM 2005 O O . ALA A 1 258 ? 1.070 6.862 -2.753 1.00 94.38 258 ALA A O 1
ATOM 2006 N N . LEU A 1 259 ? -1.090 6.285 -2.535 1.00 95.94 259 LEU A N 1
ATOM 2007 C CA . LEU A 1 259 ? -1.348 6.160 -3.971 1.00 95.94 259 LEU A CA 1
ATOM 2008 C C . LEU A 1 259 ? -1.312 7.508 -4.689 1.00 95.94 259 LEU A C 1
ATOM 2010 O O . LEU A 1 259 ? -0.699 7.599 -5.749 1.00 95.94 259 LEU A O 1
ATOM 2014 N N . ASP A 1 260 ? -1.945 8.538 -4.127 1.00 91.19 260 ASP A N 1
ATOM 2015 C CA . ASP A 1 260 ? -1.956 9.869 -4.741 1.00 91.19 260 ASP A CA 1
ATOM 2016 C C . ASP A 1 260 ? -0.540 10.431 -4.870 1.00 91.19 260 ASP A C 1
ATOM 2018 O O . ASP A 1 260 ? -0.113 10.870 -5.943 1.00 91.19 260 ASP A O 1
ATOM 2022 N N . ASP A 1 261 ? 0.242 10.302 -3.803 1.00 88.06 261 ASP A N 1
ATOM 2023 C CA . ASP A 1 261 ? 1.616 10.749 -3.840 1.00 88.06 261 ASP A CA 1
ATOM 2024 C C . ASP A 1 261 ? 2.480 9.903 -4.801 1.00 88.06 261 ASP A C 1
ATOM 2026 O O . ASP A 1 261 ? 3.312 10.452 -5.533 1.00 88.06 261 ASP A O 1
ATOM 2030 N N . ALA A 1 262 ? 2.288 8.577 -4.829 1.00 91.69 262 ALA A N 1
ATOM 2031 C CA . ALA A 1 262 ? 3.030 7.682 -5.714 1.00 91.69 262 ALA A CA 1
ATOM 2032 C C . ALA A 1 262 ? 2.728 7.947 -7.192 1.00 91.69 262 ALA A C 1
ATOM 2034 O O . ALA A 1 262 ? 3.646 7.905 -8.005 1.00 91.69 262 ALA A O 1
ATOM 2035 N N . ILE A 1 263 ? 1.486 8.272 -7.558 1.00 94.12 263 ILE A N 1
ATOM 2036 C CA . ILE A 1 263 ? 1.138 8.665 -8.931 1.00 94.12 263 ILE A CA 1
ATOM 2037 C C . ILE A 1 263 ? 1.958 9.890 -9.346 1.00 94.12 263 ILE A C 1
ATOM 2039 O O . ILE A 1 263 ? 2.587 9.878 -10.407 1.00 94.12 263 ILE A O 1
ATOM 2043 N N . ASN A 1 264 ? 2.035 10.908 -8.486 1.00 85.81 264 ASN A N 1
ATOM 2044 C CA . ASN A 1 264 ? 2.825 12.111 -8.756 1.00 85.81 264 ASN A CA 1
ATOM 2045 C C . ASN A 1 264 ? 4.322 11.791 -8.918 1.00 85.81 264 ASN A C 1
ATOM 2047 O O . ASN A 1 264 ? 4.977 12.313 -9.820 1.00 85.81 264 ASN A O 1
ATOM 2051 N N . ALA A 1 265 ? 4.865 10.908 -8.076 1.00 84.62 265 ALA A N 1
ATOM 2052 C CA . ALA A 1 265 ? 6.273 10.522 -8.117 1.00 84.62 265 ALA A CA 1
ATOM 2053 C C . ALA A 1 265 ? 6.638 9.635 -9.319 1.00 84.62 265 ALA A C 1
ATOM 2055 O O . ALA A 1 265 ? 7.677 9.833 -9.948 1.00 84.62 265 ALA A O 1
ATOM 2056 N N . LEU A 1 266 ? 5.798 8.648 -9.632 1.00 90.31 266 LEU A N 1
ATOM 2057 C CA . LEU A 1 266 ? 6.085 7.609 -10.623 1.00 90.31 266 LEU A CA 1
ATOM 2058 C C . LEU A 1 266 ? 5.705 8.025 -12.044 1.00 90.31 266 LEU A C 1
ATOM 2060 O O . LEU A 1 266 ? 6.216 7.438 -12.995 1.00 90.31 266 LEU A O 1
ATOM 2064 N N . THR A 1 267 ? 4.899 9.081 -12.212 1.00 94.38 267 THR A N 1
ATOM 2065 C CA . THR A 1 267 ? 4.628 9.678 -13.534 1.00 94.38 267 THR A CA 1
ATOM 2066 C C . THR A 1 267 ? 5.927 10.038 -14.258 1.00 94.38 267 THR A C 1
ATOM 2068 O O . THR A 1 267 ? 6.024 9.866 -15.473 1.00 94.38 267 THR A O 1
ATOM 2071 N N . TYR A 1 268 ? 6.968 10.432 -13.513 1.00 93.44 268 TYR A N 1
ATOM 2072 C CA . TYR A 1 268 ? 8.276 10.726 -14.089 1.00 93.44 268 TYR A CA 1
ATOM 2073 C C . TYR A 1 268 ? 8.885 9.541 -14.853 1.00 93.44 268 TYR A C 1
ATOM 2075 O O . TYR A 1 268 ? 9.513 9.758 -15.883 1.00 93.44 268 TYR A O 1
ATOM 2083 N N . MET A 1 269 ? 8.672 8.296 -14.410 1.00 91.25 269 MET A N 1
ATOM 2084 C CA . MET A 1 269 ? 9.178 7.121 -15.131 1.00 91.25 269 MET A CA 1
ATOM 2085 C C . MET A 1 269 ? 8.574 7.040 -16.536 1.00 91.25 269 MET A C 1
ATOM 2087 O O . MET A 1 269 ? 9.289 6.783 -17.496 1.00 91.25 269 MET A O 1
ATOM 2091 N N . SER A 1 270 ? 7.278 7.334 -16.682 1.00 92.44 270 SER A N 1
ATOM 2092 C CA . SER A 1 270 ? 6.648 7.398 -18.005 1.00 92.44 270 SER A CA 1
ATOM 2093 C C . SER A 1 270 ? 7.170 8.567 -18.838 1.00 92.44 270 SER A C 1
ATOM 2095 O O . SER A 1 270 ? 7.284 8.423 -20.052 1.00 92.44 270 SER A O 1
ATOM 2097 N N . THR A 1 271 ? 7.451 9.717 -18.219 1.00 94.06 271 THR A N 1
ATOM 2098 C CA . THR A 1 271 ? 8.043 10.873 -18.908 1.00 94.06 271 THR A CA 1
ATOM 2099 C C . THR A 1 271 ? 9.461 10.579 -19.382 1.00 94.06 271 THR A C 1
ATOM 2101 O O . THR A 1 271 ? 9.830 11.022 -20.455 1.00 94.06 271 THR A O 1
ATOM 2104 N N . GLN A 1 272 ? 10.247 9.829 -18.611 1.00 94.12 272 GLN A N 1
ATOM 2105 C CA . GLN A 1 272 ? 11.632 9.510 -18.950 1.00 94.12 272 GLN A CA 1
ATOM 2106 C C . GLN A 1 272 ? 11.759 8.593 -20.175 1.00 94.12 272 GLN A C 1
ATOM 2108 O O . GLN A 1 272 ? 12.766 8.664 -20.874 1.00 94.12 272 GLN A O 1
ATOM 2113 N N . TRP A 1 273 ? 10.771 7.727 -20.410 1.00 94.81 273 TRP A N 1
ATOM 2114 C CA . TRP A 1 273 ? 10.730 6.847 -21.581 1.00 94.81 273 TRP A CA 1
ATOM 2115 C C . TRP A 1 273 ? 10.118 7.502 -22.827 1.00 94.81 273 TRP A C 1
ATOM 2117 O O . TRP A 1 273 ? 10.132 6.894 -23.894 1.00 94.81 273 TRP A O 1
ATOM 2127 N N . HIS A 1 274 ? 9.534 8.697 -22.696 1.00 92.62 274 HIS A N 1
ATOM 2128 C CA . HIS A 1 274 ? 9.007 9.474 -23.817 1.00 92.62 274 HIS A CA 1
ATOM 2129 C C . HIS A 1 274 ? 10.104 10.364 -24.411 1.00 92.62 274 HIS A C 1
ATOM 2131 O O . HIS A 1 274 ? 10.098 10.531 -25.652 1.00 92.62 274 HIS A O 1
#

Radius of gyration: 24.05 Å; chains: 1; bounding box: 66×28×70 Å

Sequence (274 aa):
TNNGDTALSANEAKMKEALQKAGLFAKSMNAYSYMLIKNPDVNFEGITINGYVDLPGRIVQDQKNARAHAVTWDTQVKKQLLDTLTGIVEYDTTFDNYYDTIVDAINTGDGDTLKEGITDLRTEIQQNQKTAQNLIVELTKLRDAIGQDVRAFGGNKELLQSILKNQGADVEADEKRLQQILDSVNYYKKLESDGFNVMKGAILGLPIIGGIIVGIARDNLSKLEPTLAELRQTVDYKTTLNRVVGVAYINISEMHKALDDAINALTYMSTQWH

Secondary structure (DSSP, 8-state):
---GGG-SS--HHHHHHHHHHHHHHHHHHHHHHHHHHHSPPP--TT---TT-TTHHHHHHHHHHHHHHHHHHIIIIIHHHHHHHHHHHHHHHHHHHHHHHHHHHHHHHT-HHHHHHHHHHHHHHHHHHHHHHHHHHHHHHHHHHHHHHHHHHHHHHHHHHHHHHHHTT--HHHHHHHHHHHHGGG-GGG---TTTTHHHHSPEEEEEETTTEEEEEEGGGHHHHHHHHHHHTS---HHHHHHHHHHHHHHHHHHHHHHHHHHHHHHHHHHHHT-